Protein AF-A0A8J3LUB2-F1 (afdb_monomer)

Mean 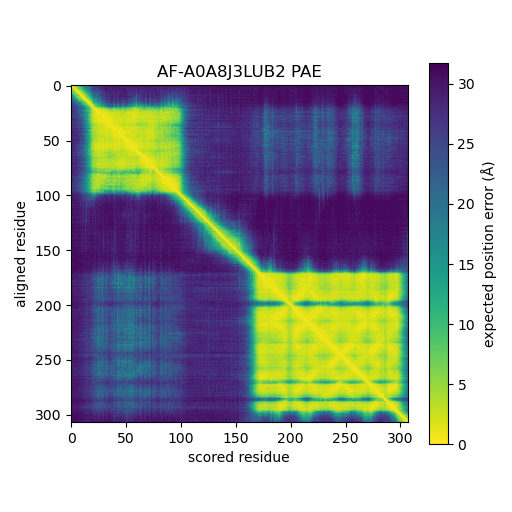predicted aligned error: 20.38 Å

Solvent-accessible surface area (backbone atoms only — not comparable to full-atom values): 18598 Å² total; per-residue (Å²): 141,80,82,83,79,80,74,83,77,72,81,72,78,77,74,74,72,78,79,51,45,42,45,56,43,7,49,50,53,46,49,58,38,52,77,70,70,45,50,64,59,57,49,14,57,77,65,74,46,52,44,66,58,51,50,34,29,44,65,33,76,43,82,78,54,73,72,55,42,53,45,48,31,63,76,65,71,46,64,88,64,60,62,54,53,38,49,52,50,21,51,52,53,52,50,55,75,67,51,71,92,83,83,76,88,90,82,85,86,89,82,83,89,78,92,79,88,80,82,90,77,90,79,84,95,72,86,78,77,74,71,68,67,67,63,60,61,58,59,58,57,58,56,57,57,55,55,63,64,61,68,77,67,79,70,90,72,86,74,82,84,76,79,74,73,77,72,79,76,79,82,80,59,62,71,34,53,37,71,84,74,50,35,54,79,65,44,40,80,80,46,69,25,64,21,51,36,76,70,97,54,78,40,65,29,32,32,38,33,37,32,35,12,77,94,59,45,30,35,29,34,34,43,43,74,34,81,52,25,62,72,59,40,52,68,23,35,38,35,32,36,35,33,24,76,74,76,70,49,68,40,79,32,75,48,71,37,76,88,61,68,50,66,30,42,21,37,51,31,63,73,60,30,38,31,36,36,35,39,40,50,34,92,74,42,54,94,65,34,46,29,57,42,67,80,44,54,68,81,77,79,76,80,76,76,84,129

Secondary structure (DSSP, 8-state):
---------------PPP--HHHHHHHHHHHHHHHTT--HHHHHHHTTS-HHHHHHHHTTSSPPPHHHHHHHHHHTTPPTTHHHHHHHHHHHHHHHHH--------------------------S-SSSSSHHHHHHHHHHHHHHHHHHHGGG-----------PPPP-----TTB-HHHHTGGGG-EEEEEEEEEE-SSS-EEEEEEEEEEETTTTEEEEEEEE-HHHHHH-TTPEEEEEEEETTTTEEEEEEEE-SSS-EEPPBEES-SS-BEEEEEEEBTTB-TT-EEE---B-PPPPPPPPP-

Foldseek 3Di:
DDDDDDPPPDPPPPPDPPCQLLQVLLCVLVVLCVVVVHDLCRLCVQLVHDSVVNVCSNRSVDQDDPVSVVSSCVSSVHPPCPSVVSSVSNVVSVVVVPDDPPPDDDDDDDDDDDDDDDDDDDDDPDPPPPPPPVVVVVVVVVVVVVVVVVVVPPDDDPDPPPPPPPDPQPQDAFQAACVVSVQVVQKDWFWKKFQFQVPPHRDGQWMWTWIAGPVNQKIKIKIGGDPVCCPQPQFKKKKKWKADVVVGDIWIDIDTHHPDMDITTIHRLPDFFIKMKMWIDDPRRPHTRMIIIPGHHDPDPDPDDDD

Organism: NCBI:txid373681

Structure (mmCIF, N/CA/C/O backbone):
data_AF-A0A8J3LUB2-F1
#
_entry.id   AF-A0A8J3LUB2-F1
#
loop_
_atom_site.group_PDB
_atom_site.id
_atom_site.type_symbol
_atom_site.label_atom_id
_atom_site.label_alt_id
_atom_site.label_comp_id
_atom_site.label_asym_id
_atom_site.label_entity_id
_atom_site.label_seq_id
_atom_site.pdbx_PDB_ins_code
_atom_site.Cartn_x
_atom_site.Cartn_y
_atom_site.Cartn_z
_atom_site.occupancy
_atom_site.B_iso_or_equiv
_atom_site.auth_seq_id
_atom_site.auth_comp_id
_atom_site.auth_asym_id
_atom_site.auth_atom_id
_atom_site.pdbx_PDB_model_num
ATOM 1 N N . MET A 1 1 ? -17.617 7.288 77.093 1.00 43.62 1 MET A N 1
ATOM 2 C CA . MET A 1 1 ? -18.429 6.643 76.041 1.00 43.62 1 MET A CA 1
ATOM 3 C C . MET A 1 1 ? -19.142 7.731 75.257 1.00 43.62 1 MET A C 1
ATOM 5 O O . MET A 1 1 ? -20.129 8.255 75.745 1.00 43.62 1 MET A O 1
ATOM 9 N N . VAL A 1 2 ? -18.618 8.104 74.091 1.00 37.84 2 VAL A N 1
ATOM 10 C CA . VAL A 1 2 ? -19.373 8.801 73.040 1.00 37.84 2 VAL A CA 1
ATOM 11 C C . VAL A 1 2 ? -18.934 8.149 71.737 1.00 37.84 2 VAL A C 1
ATOM 13 O O . VAL A 1 2 ? -17.738 8.019 71.483 1.00 37.84 2 VAL A O 1
ATOM 16 N N . ALA A 1 3 ? -19.916 7.619 71.018 1.00 39.16 3 ALA A N 1
ATOM 17 C CA . ALA A 1 3 ? -19.759 6.779 69.848 1.00 39.16 3 ALA A CA 1
ATOM 18 C C . ALA A 1 3 ? -19.227 7.579 68.651 1.00 39.16 3 ALA A C 1
ATOM 20 O O . ALA A 1 3 ? -19.720 8.667 68.351 1.00 39.16 3 ALA A O 1
ATOM 21 N N . SER A 1 4 ? -18.230 7.008 67.972 1.00 39.59 4 SER A N 1
ATOM 22 C CA . SER A 1 4 ? -17.776 7.435 66.651 1.00 39.59 4 SER A CA 1
ATOM 23 C C . SER A 1 4 ? -18.923 7.301 65.654 1.00 39.59 4 SER A C 1
ATOM 25 O O . SER A 1 4 ? -19.444 6.208 65.451 1.00 39.59 4 SER A O 1
ATOM 27 N N . GLY A 1 5 ? -19.312 8.418 65.043 1.00 39.88 5 GLY A N 1
ATOM 28 C CA . GLY A 1 5 ? -20.206 8.421 63.895 1.00 39.88 5 GLY A CA 1
ATOM 29 C C . GLY A 1 5 ? -19.487 7.856 62.673 1.00 39.88 5 GLY A C 1
ATOM 30 O O . GLY A 1 5 ? -18.534 8.463 62.178 1.00 39.88 5 GLY A O 1
ATOM 31 N N . ASP A 1 6 ? -19.960 6.706 62.201 1.00 43.12 6 ASP A N 1
ATOM 32 C CA . ASP A 1 6 ? -19.630 6.155 60.892 1.00 43.12 6 ASP A CA 1
ATOM 33 C C . ASP A 1 6 ? -20.082 7.132 59.803 1.00 43.12 6 ASP A C 1
ATOM 35 O O . ASP A 1 6 ? -21.274 7.379 59.603 1.00 43.12 6 ASP A O 1
ATOM 39 N N . ARG A 1 7 ? -19.117 7.701 59.076 1.00 44.09 7 ARG A N 1
ATOM 40 C CA . ARG A 1 7 ? -19.400 8.384 57.815 1.00 44.09 7 ARG A CA 1
ATOM 41 C C . ARG A 1 7 ? -19.617 7.317 56.755 1.00 44.09 7 ARG A C 1
ATOM 43 O O . ARG A 1 7 ? -18.659 6.716 56.270 1.00 44.09 7 ARG A O 1
ATOM 50 N N . PHE A 1 8 ? -20.875 7.124 56.373 1.00 40.72 8 PHE A N 1
ATOM 51 C CA . PHE A 1 8 ? -21.219 6.517 55.094 1.00 40.72 8 PHE A CA 1
ATOM 52 C C . PHE A 1 8 ? -20.472 7.274 53.993 1.00 40.72 8 PHE A C 1
ATOM 54 O O . PHE A 1 8 ? -20.729 8.447 53.732 1.00 40.72 8 PHE A O 1
ATOM 61 N N . THR A 1 9 ? -19.484 6.607 53.401 1.00 43.16 9 THR A N 1
ATOM 62 C CA . THR A 1 9 ? -18.793 7.102 52.215 1.00 43.16 9 THR A CA 1
ATOM 63 C C . THR A 1 9 ? -19.720 6.828 51.044 1.00 43.16 9 THR A C 1
ATOM 65 O O . THR A 1 9 ? -19.837 5.696 50.581 1.00 43.16 9 THR A O 1
ATOM 68 N N . GLU A 1 10 ? -20.446 7.862 50.636 1.00 41.59 10 GLU A N 1
ATOM 69 C CA . GLU A 1 10 ? -21.205 7.892 49.391 1.00 41.59 10 GLU A CA 1
ATOM 70 C C . GLU A 1 10 ? -20.256 7.495 48.242 1.00 41.59 10 GLU A C 1
ATOM 72 O O . GLU A 1 10 ? -19.152 8.050 48.158 1.00 41.59 10 GLU A O 1
ATOM 77 N N . PRO A 1 11 ? -20.596 6.504 47.396 1.00 39.34 11 PRO A N 1
ATOM 78 C CA . PRO A 1 11 ? -19.748 6.155 46.270 1.00 39.34 11 PRO A CA 1
ATOM 79 C C . PRO A 1 11 ? -19.719 7.355 45.327 1.00 39.34 11 PRO A C 1
ATOM 81 O O . PRO A 1 11 ? -20.713 7.667 44.673 1.00 39.34 11 PRO A O 1
ATOM 84 N N . GLN A 1 12 ? -18.578 8.051 45.300 1.00 35.78 12 GLN A N 1
ATOM 85 C CA . GLN A 1 12 ? -18.341 9.144 44.366 1.00 35.78 12 GLN A CA 1
ATOM 86 C C . GLN A 1 12 ? -18.704 8.675 42.950 1.00 35.78 12 GLN A C 1
ATOM 88 O O . GLN A 1 12 ? -18.274 7.584 42.552 1.00 35.78 12 GLN A O 1
ATOM 93 N N . PRO A 1 13 ? -19.468 9.474 42.180 1.00 38.53 13 PRO A N 1
ATOM 94 C CA . PRO A 1 13 ? -19.718 9.183 40.780 1.00 38.53 13 PRO A CA 1
ATOM 95 C C . PRO A 1 13 ? -18.358 9.047 40.103 1.00 38.53 13 PRO A C 1
ATOM 97 O O . PRO A 1 13 ? -17.566 9.990 40.121 1.00 38.53 13 PRO A O 1
ATOM 100 N N . GLN A 1 14 ? -18.060 7.864 39.566 1.00 37.78 14 GLN A N 1
ATOM 101 C CA . GLN A 1 14 ? -16.879 7.664 38.735 1.00 37.78 14 GLN A CA 1
ATOM 102 C C . GLN A 1 14 ? -16.935 8.727 37.641 1.00 37.78 14 GLN A C 1
ATOM 104 O O . GLN A 1 14 ? -17.850 8.716 36.818 1.00 37.78 14 GLN A O 1
ATOM 109 N N . ALA A 1 15 ? -16.013 9.690 37.706 1.00 38.38 15 ALA A N 1
ATOM 110 C CA . ALA A 1 15 ? -15.907 10.757 36.733 1.00 38.38 15 ALA A CA 1
ATOM 111 C C . ALA A 1 15 ? -15.842 10.108 35.351 1.00 38.38 15 ALA A C 1
ATOM 113 O O . ALA A 1 15 ? -14.888 9.388 35.047 1.00 38.38 15 ALA A O 1
ATOM 114 N N . ALA A 1 16 ? -16.888 10.314 34.548 1.00 42.69 16 ALA A N 1
ATOM 115 C CA . ALA A 1 16 ? -16.850 9.998 33.136 1.00 42.69 16 ALA A CA 1
ATOM 116 C C . ALA A 1 16 ? -15.574 10.644 32.592 1.00 42.69 16 ALA A C 1
ATOM 118 O O . ALA A 1 16 ? -15.378 11.851 32.746 1.00 42.69 16 ALA A O 1
ATOM 119 N N . THR A 1 17 ? -14.669 9.825 32.058 1.00 43.84 17 THR A N 1
ATOM 120 C CA . THR A 1 17 ? -13.461 10.308 31.389 1.00 43.84 17 THR A CA 1
ATOM 121 C C . THR A 1 17 ? -13.863 11.436 30.441 1.00 43.84 17 THR A C 1
ATOM 123 O O . THR A 1 17 ? -14.839 11.242 29.705 1.00 43.84 17 THR A O 1
ATOM 126 N N . PRO A 1 18 ? -13.177 12.595 30.452 1.00 49.62 18 PRO A N 1
ATOM 127 C CA . PRO A 1 18 ? -13.430 13.632 29.463 1.00 49.62 18 PRO A CA 1
ATOM 128 C C . PRO A 1 18 ? -13.372 12.973 28.088 1.00 49.62 18 PRO A C 1
ATOM 130 O O . PRO A 1 18 ? -12.400 12.282 27.785 1.00 49.62 18 PRO A O 1
ATOM 133 N N . ILE A 1 19 ? -14.446 13.080 27.307 1.00 53.44 19 ILE A N 1
ATOM 134 C CA . ILE A 1 19 ? -14.444 12.564 25.941 1.00 53.44 19 ILE A CA 1
ATOM 135 C C . ILE A 1 19 ? -13.413 13.414 25.201 1.00 53.44 19 ILE A C 1
ATOM 137 O O . ILE A 1 19 ? -13.661 14.593 24.957 1.00 53.44 19 ILE A O 1
ATOM 141 N N . GLU A 1 20 ? -12.240 12.838 24.937 1.00 70.69 20 GLU A N 1
ATOM 142 C CA . GLU A 1 20 ? -11.145 13.523 24.254 1.00 70.69 20 GLU A CA 1
ATOM 143 C C . GLU A 1 20 ? -11.675 14.065 22.912 1.00 70.69 20 GLU A C 1
ATOM 145 O O . GLU A 1 20 ? -12.343 13.340 22.170 1.00 70.69 20 GLU A O 1
ATOM 150 N N . ALA A 1 21 ? -11.416 15.326 22.559 1.00 63.44 21 ALA A N 1
ATOM 151 C CA . ALA A 1 21 ? -11.932 15.947 21.333 1.00 63.44 21 ALA A CA 1
ATOM 152 C C . ALA A 1 21 ? -11.633 15.165 20.028 1.00 63.44 21 ALA A C 1
ATOM 154 O O . ALA A 1 21 ? -12.470 15.191 19.117 1.00 63.44 21 ALA A O 1
ATOM 155 N N . PRO A 1 22 ? -10.517 14.409 19.891 1.00 66.00 22 PRO A N 1
ATOM 156 C CA . PRO A 1 22 ? -10.328 13.474 18.778 1.00 66.00 22 PRO A CA 1
ATOM 157 C C . PRO A 1 22 ? -11.416 12.395 18.683 1.00 66.00 22 PRO A C 1
ATOM 159 O O . PRO A 1 22 ? -11.790 11.995 17.580 1.00 66.00 22 PRO A O 1
ATOM 162 N N . GLN A 1 23 ? -11.938 11.949 19.825 1.00 75.31 23 GLN A N 1
ATOM 163 C CA . GLN A 1 23 ? -13.016 10.972 19.927 1.00 75.31 23 GLN A CA 1
ATOM 164 C C . GLN A 1 23 ? -14.355 11.585 19.495 1.00 75.31 23 GLN A C 1
ATOM 166 O O . GLN A 1 23 ? -15.088 10.955 18.741 1.00 75.31 23 GLN A O 1
ATOM 171 N N . CYS A 1 24 ? -14.626 12.848 19.850 1.00 77.75 24 CYS A N 1
ATOM 172 C CA . CYS A 1 24 ? -15.811 13.577 19.379 1.00 77.75 24 CYS A CA 1
ATOM 173 C C . CYS A 1 24 ? -15.856 13.703 17.846 1.00 77.75 24 CYS A C 1
ATOM 175 O O . CYS A 1 24 ? -16.902 13.489 17.235 1.00 77.75 24 CYS A O 1
ATOM 177 N N . LEU A 1 25 ? -14.722 14.016 17.205 1.00 80.50 25 LEU A N 1
ATOM 178 C CA . LEU A 1 25 ? -14.629 14.069 15.740 1.00 80.50 25 LEU A CA 1
ATOM 179 C C . LEU A 1 25 ? -14.845 12.685 15.104 1.00 80.50 25 LEU A C 1
ATOM 181 O O . LEU A 1 25 ? -15.552 12.557 14.104 1.00 80.50 25 LEU A O 1
ATOM 185 N N . ALA A 1 26 ? -14.231 11.656 15.684 1.00 83.50 26 ALA A N 1
ATOM 186 C CA . ALA A 1 26 ? -14.337 10.278 15.221 1.00 83.50 26 ALA A CA 1
ATOM 187 C C . ALA A 1 26 ? -15.773 9.739 15.309 1.00 83.50 26 ALA A C 1
ATOM 189 O O . ALA A 1 26 ? -16.289 9.162 14.345 1.00 83.50 26 ALA A O 1
ATOM 190 N N . ASP A 1 27 ? -16.430 9.977 16.443 1.00 83.50 27 ASP A N 1
ATOM 191 C CA . ASP A 1 27 ? -17.806 9.569 16.698 1.00 83.50 27 ASP A CA 1
ATOM 192 C C . ASP A 1 27 ? -18.783 10.319 15.790 1.00 83.50 27 ASP A C 1
ATOM 194 O O . ASP A 1 27 ? -19.717 9.708 15.268 1.00 83.50 27 ASP A O 1
ATOM 198 N N . GLU A 1 28 ? -18.541 11.606 15.518 1.00 85.56 28 GLU A N 1
ATOM 199 C CA . GLU A 1 28 ? -19.364 12.379 14.587 1.00 85.56 28 GLU A CA 1
ATOM 200 C C . GLU A 1 28 ? -19.263 11.831 13.156 1.00 85.56 28 GLU A C 1
ATOM 202 O O . GLU A 1 28 ? -20.290 11.600 12.516 1.00 85.56 28 GLU A O 1
ATOM 207 N N . LEU A 1 29 ? -18.056 11.528 12.662 1.00 87.56 29 LEU A N 1
ATOM 208 C CA . LEU A 1 29 ? -17.875 10.904 11.342 1.00 87.56 29 LEU A CA 1
ATOM 209 C C . LEU A 1 29 ? -18.615 9.564 11.245 1.00 87.56 29 LEU A C 1
ATOM 211 O O . LEU A 1 29 ? -19.375 9.327 10.298 1.00 87.56 29 LEU A O 1
ATOM 215 N N . ARG A 1 30 ? -18.455 8.715 12.266 1.00 87.69 30 ARG A N 1
ATOM 216 C CA . ARG A 1 30 ? -19.107 7.405 12.335 1.00 87.69 30 ARG A CA 1
ATOM 217 C C . ARG A 1 30 ? -20.627 7.527 12.378 1.00 87.69 30 ARG A C 1
ATOM 219 O O . ARG A 1 30 ? -21.320 6.802 11.660 1.00 87.69 30 ARG A O 1
ATOM 226 N N . ARG A 1 31 ? -21.157 8.435 13.200 1.00 86.75 31 ARG A N 1
ATOM 227 C CA . ARG A 1 31 ? -22.596 8.687 13.336 1.00 86.75 31 ARG A CA 1
ATOM 228 C C . ARG A 1 31 ? -23.198 9.106 12.000 1.00 86.75 31 ARG A C 1
ATOM 230 O O . ARG A 1 31 ? -24.156 8.485 11.549 1.00 86.75 31 ARG A O 1
ATOM 237 N N . ARG A 1 32 ? -22.591 10.081 11.319 1.00 87.00 32 ARG A N 1
ATOM 238 C CA . ARG A 1 32 ? -23.080 10.612 10.035 1.00 87.00 32 ARG A CA 1
ATOM 239 C C . ARG A 1 32 ? -23.057 9.593 8.908 1.00 87.00 32 ARG A C 1
ATOM 241 O O . ARG A 1 32 ? -23.961 9.576 8.073 1.00 87.00 32 ARG A O 1
ATOM 248 N N . ARG A 1 33 ? -22.055 8.713 8.890 1.00 91.81 33 ARG A N 1
ATOM 249 C CA . ARG A 1 33 ? -22.023 7.592 7.950 1.00 91.81 33 ARG A CA 1
ATOM 250 C C . ARG A 1 33 ? -23.169 6.609 8.207 1.00 91.81 33 ARG A C 1
ATOM 252 O O . ARG A 1 33 ? -23.825 6.173 7.259 1.00 91.81 33 ARG A O 1
ATOM 259 N N . LEU A 1 34 ? -23.403 6.252 9.471 1.00 86.69 34 LEU A N 1
ATOM 260 C CA . LEU A 1 34 ? -24.447 5.298 9.853 1.00 86.69 34 LEU A CA 1
ATOM 261 C C . LEU A 1 34 ? -25.862 5.854 9.643 1.00 86.69 34 LEU A C 1
ATOM 263 O O . LEU A 1 34 ? -26.718 5.112 9.171 1.00 86.69 34 LEU A O 1
ATOM 267 N N . GLU A 1 35 ? -26.095 7.144 9.898 1.00 84.19 35 GLU A N 1
ATOM 268 C CA . GLU A 1 35 ? -27.370 7.830 9.611 1.00 84.19 35 GLU A CA 1
ATOM 269 C C . GLU A 1 35 ? -27.755 7.750 8.126 1.00 84.19 35 GLU A C 1
ATOM 271 O O . GLU A 1 35 ? -28.931 7.643 7.791 1.00 84.19 35 GLU A O 1
ATOM 276 N N . ARG A 1 36 ? -26.765 7.723 7.226 1.00 80.62 36 ARG A N 1
ATOM 277 C CA . ARG A 1 36 ? -26.977 7.528 5.783 1.00 80.62 36 ARG A CA 1
ATOM 278 C C . ARG A 1 36 ? -27.123 6.068 5.353 1.00 80.62 36 ARG A C 1
ATOM 280 O O . ARG A 1 36 ? -27.273 5.792 4.162 1.00 80.62 36 ARG A O 1
ATOM 287 N N . GLY A 1 37 ? -27.014 5.119 6.281 1.00 81.94 37 GLY A N 1
ATOM 288 C CA . GLY A 1 37 ? -26.989 3.691 5.964 1.00 81.94 37 GLY A CA 1
ATOM 289 C C . GLY A 1 37 ? -25.781 3.288 5.113 1.00 81.94 37 GLY A C 1
ATOM 290 O O . GLY A 1 37 ? -25.817 2.274 4.415 1.00 81.94 37 GLY A O 1
ATOM 291 N N . TRP A 1 38 ? -24.710 4.086 5.115 1.00 85.62 38 TRP A N 1
ATOM 292 C CA . TRP A 1 38 ? -23.530 3.788 4.318 1.00 85.62 38 TRP A CA 1
ATOM 293 C C . TRP A 1 38 ? -22.638 2.781 5.034 1.00 85.62 38 TRP A C 1
ATOM 295 O O . TRP A 1 38 ? -22.229 2.953 6.189 1.00 85.62 38 TRP A O 1
ATOM 305 N N . SER A 1 39 ? -22.279 1.724 4.308 1.00 86.31 39 SER A N 1
ATOM 306 C CA . SER A 1 39 ? -21.179 0.863 4.720 1.00 86.31 39 SER A CA 1
ATOM 307 C C . SER A 1 39 ? -19.867 1.652 4.697 1.00 86.31 39 SER A C 1
ATOM 309 O O . SER A 1 39 ? -19.725 2.637 3.969 1.00 86.31 39 SER A O 1
ATOM 311 N N . LEU A 1 40 ? -18.892 1.201 5.486 1.00 84.06 40 LEU A N 1
ATOM 312 C CA . LEU A 1 40 ? -17.558 1.802 5.533 1.00 84.06 40 LEU A CA 1
ATOM 313 C C . LEU A 1 40 ? -16.925 1.882 4.129 1.00 84.06 40 LEU A C 1
ATOM 315 O O . LEU A 1 40 ? -16.424 2.931 3.746 1.00 84.06 40 LEU A O 1
ATOM 319 N N . ARG A 1 41 ? -17.048 0.809 3.329 1.00 70.12 41 ARG A N 1
ATOM 320 C CA . ARG A 1 41 ? -16.554 0.740 1.942 1.00 70.12 41 ARG A CA 1
ATOM 321 C C . ARG A 1 41 ? -17.260 1.726 1.017 1.00 70.12 41 ARG A C 1
ATOM 323 O O . ARG A 1 41 ? -16.607 2.375 0.211 1.00 70.12 41 ARG A O 1
ATOM 330 N N . ARG A 1 42 ? -18.585 1.862 1.133 1.00 84.81 42 ARG A N 1
ATOM 331 C CA . ARG A 1 42 ? -19.337 2.828 0.323 1.00 84.81 42 ARG A CA 1
ATOM 332 C C . ARG A 1 42 ? -18.888 4.256 0.624 1.00 84.81 42 ARG A C 1
ATOM 334 O O . ARG A 1 42 ? -18.596 4.995 -0.303 1.00 84.81 42 ARG A O 1
ATOM 341 N N . ALA A 1 43 ? -18.792 4.613 1.903 1.00 84.06 43 ALA A N 1
ATOM 342 C CA . ALA A 1 43 ? -18.353 5.942 2.314 1.00 84.06 43 ALA A CA 1
ATOM 343 C C . ALA A 1 43 ? -16.910 6.234 1.874 1.00 84.06 43 ALA A C 1
ATOM 345 O O . ALA A 1 43 ? -16.646 7.288 1.310 1.00 84.06 43 ALA A O 1
ATOM 346 N N . ALA A 1 44 ? -15.998 5.278 2.062 1.00 86.44 44 ALA A N 1
ATOM 347 C CA . ALA A 1 44 ? -14.608 5.411 1.645 1.00 86.44 44 ALA A CA 1
ATOM 348 C C . ALA A 1 44 ? -14.471 5.589 0.122 1.00 86.44 44 ALA A C 1
ATOM 350 O O . ALA A 1 44 ? -13.753 6.482 -0.322 1.00 86.44 44 ALA A O 1
ATOM 351 N N . ASN A 1 45 ? -15.233 4.822 -0.668 1.00 79.50 45 ASN A N 1
ATOM 352 C CA . ASN A 1 45 ? -15.274 4.960 -2.125 1.00 79.50 45 ASN A CA 1
ATOM 353 C C . ASN A 1 45 ? -15.788 6.337 -2.567 1.00 79.50 45 ASN A C 1
ATOM 355 O O . ASN A 1 45 ? -15.174 6.953 -3.436 1.00 79.50 45 ASN A O 1
ATOM 359 N N . GLU A 1 46 ? -16.865 6.842 -1.956 1.00 81.50 46 GLU A N 1
ATOM 360 C CA . GLU A 1 46 ? -17.390 8.177 -2.290 1.00 81.50 46 GLU A CA 1
ATOM 361 C C . GLU A 1 46 ? -16.419 9.297 -1.914 1.00 81.50 46 GLU A C 1
ATOM 363 O O . GLU A 1 46 ? -16.260 10.277 -2.638 1.00 81.50 46 GLU A O 1
ATOM 368 N N . MET A 1 47 ? -15.698 9.118 -0.809 1.00 86.25 47 MET A N 1
ATOM 369 C CA . MET A 1 47 ? -14.679 10.053 -0.337 1.00 86.25 47 MET A CA 1
ATOM 370 C C . MET A 1 47 ? -13.323 9.860 -1.036 1.00 86.25 47 MET A C 1
ATOM 372 O O . MET A 1 47 ? -12.390 10.610 -0.759 1.00 86.25 47 MET A O 1
ATOM 376 N N . ARG A 1 48 ? -13.204 8.868 -1.931 1.00 84.75 48 ARG A N 1
ATOM 377 C CA . ARG A 1 48 ? -11.969 8.473 -2.632 1.00 84.75 48 ARG A CA 1
ATOM 378 C C . ARG A 1 48 ? -10.778 8.223 -1.698 1.00 84.75 48 ARG A C 1
ATOM 380 O O . ARG A 1 48 ? -9.639 8.536 -2.033 1.00 84.75 48 ARG A O 1
ATOM 387 N N . ILE A 1 49 ? -11.042 7.632 -0.536 1.00 84.94 49 ILE A N 1
ATOM 388 C CA . ILE A 1 49 ? -10.025 7.191 0.427 1.00 84.94 49 ILE A CA 1
ATOM 389 C C . ILE A 1 49 ? -10.162 5.696 0.697 1.00 84.94 49 ILE A C 1
ATOM 391 O O . ILE A 1 49 ? -11.162 5.074 0.347 1.00 84.94 49 ILE A O 1
ATOM 395 N N . SER A 1 50 ? -9.165 5.091 1.344 1.00 81.81 50 SER A N 1
ATOM 396 C CA . SER A 1 50 ? -9.273 3.685 1.728 1.00 81.81 50 SER A CA 1
ATOM 397 C C . SER A 1 50 ? -10.244 3.494 2.900 1.00 81.81 50 SER A C 1
ATOM 399 O O . SER A 1 50 ? -10.310 4.311 3.825 1.00 81.81 50 SER A O 1
ATOM 401 N N . SER A 1 51 ? -10.948 2.359 2.910 1.00 77.94 51 SER A N 1
ATOM 402 C CA . SER A 1 51 ? -11.803 1.942 4.032 1.00 77.94 51 SER A CA 1
ATOM 403 C C . SER A 1 51 ? -11.025 1.861 5.347 1.00 77.94 51 SER A C 1
ATOM 405 O O . SER A 1 51 ? -11.559 2.192 6.402 1.00 77.94 51 SER A O 1
ATOM 407 N N . SER A 1 52 ? -9.749 1.465 5.286 1.00 80.75 52 SER A N 1
ATOM 408 C CA . SER A 1 52 ? -8.845 1.440 6.439 1.00 80.75 52 SER A CA 1
ATOM 409 C C . SER A 1 52 ? -8.544 2.841 6.977 1.00 80.75 52 SER A C 1
ATOM 411 O O . SER A 1 52 ? -8.607 3.048 8.186 1.00 80.75 52 SER A O 1
ATOM 413 N N . SER A 1 53 ? -8.303 3.820 6.098 1.00 81.31 53 SER A N 1
ATOM 414 C CA . SER A 1 53 ? -8.073 5.213 6.501 1.00 81.31 53 SER A CA 1
ATOM 415 C C . SER A 1 53 ? -9.317 5.794 7.161 1.00 81.31 53 SER A C 1
ATOM 417 O O . SER A 1 53 ? -9.225 6.372 8.241 1.00 81.31 53 SER A O 1
ATOM 419 N N . LEU A 1 54 ? -10.493 5.567 6.565 1.00 87.88 54 LEU A N 1
ATOM 420 C CA . LEU A 1 54 ? -11.765 5.981 7.152 1.00 87.88 54 LEU A CA 1
ATOM 421 C C . LEU A 1 54 ? -12.000 5.335 8.527 1.00 87.88 54 LEU A C 1
ATOM 423 O O . LEU A 1 54 ? -12.420 6.016 9.459 1.00 87.88 54 LEU A O 1
ATOM 427 N N . LEU A 1 55 ? -11.670 4.049 8.688 1.00 88.56 55 LEU A N 1
ATOM 428 C CA . LEU A 1 55 ? -11.775 3.350 9.971 1.00 88.56 55 LEU A CA 1
ATOM 429 C C . LEU A 1 55 ? -10.856 3.938 11.046 1.00 88.56 55 LEU A C 1
AT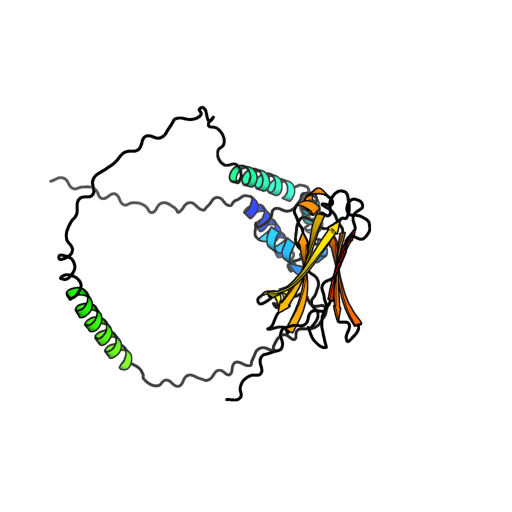OM 431 O O . LEU A 1 55 ? -11.244 4.007 12.211 1.00 88.56 55 LEU A O 1
ATOM 435 N N . ASP A 1 56 ? -9.638 4.333 10.679 1.00 83.81 56 ASP A N 1
ATOM 436 C CA . ASP A 1 56 ? -8.693 4.954 11.608 1.00 83.81 56 ASP A CA 1
ATOM 437 C C . ASP A 1 56 ? -9.169 6.335 12.072 1.00 83.81 56 ASP A C 1
ATOM 439 O O . ASP A 1 56 ? -8.969 6.687 13.240 1.00 83.81 56 ASP A O 1
ATOM 443 N N . TYR A 1 57 ? -9.837 7.084 11.190 1.00 89.19 57 TYR A N 1
ATOM 444 C CA . TYR A 1 57 ? -10.483 8.350 11.536 1.00 89.19 57 TYR A CA 1
ATOM 445 C C . TYR A 1 57 ? -11.697 8.136 12.447 1.00 89.19 57 TYR A C 1
ATOM 447 O O . TYR A 1 57 ? -11.788 8.777 13.488 1.00 89.19 57 TYR A O 1
ATOM 455 N N . GLU A 1 58 ? -12.571 7.172 12.142 1.00 91.56 58 GLU A N 1
ATOM 456 C CA . GLU A 1 58 ? -13.746 6.837 12.970 1.00 91.56 58 GLU A CA 1
ATOM 457 C C . GLU A 1 58 ? -13.407 6.202 14.325 1.00 91.56 58 GLU A C 1
ATOM 459 O O . GLU A 1 58 ? -14.272 6.078 15.190 1.00 91.56 58 GLU A O 1
ATOM 464 N N . LYS A 1 59 ? -12.156 5.780 14.529 1.00 85.69 59 LYS A N 1
ATOM 465 C CA . LYS A 1 59 ? -11.651 5.281 15.816 1.00 85.69 59 LYS A CA 1
ATOM 466 C C . LYS A 1 59 ? -10.874 6.329 16.614 1.00 85.69 59 LYS A C 1
ATOM 468 O O . LYS A 1 59 ? -10.317 5.971 17.648 1.00 85.69 59 LYS A O 1
ATOM 473 N N . GLY A 1 60 ? -10.736 7.557 16.110 1.00 80.81 60 GLY A N 1
ATOM 474 C CA . GLY A 1 60 ? -9.948 8.613 16.758 1.00 80.81 60 GLY A CA 1
ATOM 475 C C . GLY A 1 60 ? -8.437 8.355 16.759 1.00 80.81 60 GLY A C 1
ATOM 476 O O . GLY A 1 60 ? -7.669 9.119 17.341 1.00 80.81 60 GLY A O 1
ATOM 477 N N . ARG A 1 61 ? -7.965 7.302 16.071 1.00 79.38 61 ARG A N 1
ATOM 478 C CA . ARG A 1 61 ? -6.533 6.952 16.005 1.00 79.38 61 ARG A CA 1
ATOM 479 C C . ARG A 1 61 ? -5.741 8.024 15.263 1.00 79.38 61 ARG A C 1
ATOM 481 O O . ARG A 1 61 ? -4.576 8.282 15.584 1.00 79.38 61 ARG A O 1
ATOM 488 N N . ARG A 1 62 ? -6.373 8.655 14.269 1.00 76.69 62 ARG A N 1
ATOM 489 C CA . ARG A 1 62 ? -5.804 9.730 13.451 1.00 76.69 62 ARG A CA 1
ATOM 490 C C . ARG A 1 62 ? -6.826 10.852 13.290 1.00 76.69 62 ARG A C 1
ATOM 492 O O . ARG A 1 62 ? -8.018 10.595 13.191 1.00 76.69 62 ARG A O 1
ATOM 499 N N . ILE A 1 63 ? -6.338 12.089 13.246 1.00 84.44 63 ILE A N 1
ATOM 500 C CA . ILE A 1 63 ? -7.153 13.266 12.931 1.00 84.44 63 ILE A CA 1
ATOM 501 C C . ILE A 1 63 ? -7.021 13.512 11.415 1.00 84.44 63 ILE A C 1
ATOM 503 O O . ILE A 1 63 ? -5.885 13.578 10.936 1.00 84.44 63 ILE A O 1
ATOM 507 N N . PRO A 1 64 ? -8.126 13.612 10.654 1.00 84.19 64 PRO A N 1
ATOM 508 C CA . PRO A 1 64 ? -8.096 13.909 9.221 1.00 84.19 64 PRO A CA 1
ATOM 509 C C . PRO A 1 64 ? -7.401 15.242 8.890 1.00 84.19 64 PRO A C 1
ATOM 511 O O . PRO A 1 64 ? -7.429 16.197 9.675 1.00 84.19 64 PRO A O 1
ATOM 514 N N . ALA A 1 65 ? -6.795 15.320 7.705 1.00 78.94 65 ALA A N 1
ATOM 515 C CA . ALA A 1 65 ? -6.254 16.565 7.161 1.00 78.94 65 ALA A CA 1
ATOM 516 C C . ALA A 1 65 ? -7.381 17.532 6.735 1.00 78.94 65 ALA A C 1
ATOM 518 O O . ALA A 1 65 ? -8.540 17.139 6.629 1.00 78.94 65 ALA A O 1
ATOM 519 N N . GLU A 1 66 ? -7.067 18.818 6.570 1.00 73.88 66 GLU A N 1
ATOM 520 C CA . GLU A 1 66 ? -8.069 19.883 6.371 1.00 73.88 66 GLU A CA 1
ATOM 521 C C . GLU A 1 66 ? -8.837 19.764 5.054 1.00 73.88 66 GLU A C 1
ATOM 523 O O . GLU A 1 66 ? -10.058 19.891 5.007 1.00 73.88 66 GLU A O 1
ATOM 528 N N . ASP A 1 67 ? -8.109 19.444 3.994 1.00 76.06 67 ASP A N 1
ATOM 529 C CA . ASP A 1 67 ? -8.628 19.112 2.675 1.00 76.06 67 ASP A CA 1
ATOM 530 C C . ASP A 1 67 ? -9.587 17.914 2.727 1.00 76.06 67 ASP A C 1
ATOM 532 O O . ASP A 1 67 ? -10.660 17.942 2.116 1.00 76.06 67 ASP A O 1
ATOM 536 N N . LEU A 1 68 ? -9.245 16.901 3.528 1.00 81.94 68 LEU A N 1
ATOM 537 C CA . LEU A 1 68 ? -10.067 15.713 3.718 1.00 81.94 68 LEU A CA 1
ATOM 538 C C . LEU A 1 68 ? -11.326 15.995 4.552 1.00 81.94 68 LEU A C 1
ATOM 540 O O . LEU A 1 68 ? -12.385 15.444 4.260 1.00 81.94 68 LEU A O 1
ATOM 544 N N . ILE A 1 69 ? -11.258 16.911 5.526 1.00 85.31 69 ILE A N 1
ATOM 545 C CA . ILE A 1 69 ? -12.453 17.405 6.226 1.00 85.31 69 ILE A CA 1
ATOM 546 C C . ILE A 1 69 ? -13.429 18.049 5.240 1.00 85.31 69 ILE A C 1
ATOM 548 O O . ILE A 1 69 ? -14.618 17.743 5.282 1.00 85.31 69 ILE A O 1
ATOM 552 N N . GLY A 1 70 ? -12.941 18.867 4.304 1.00 76.44 70 GLY A N 1
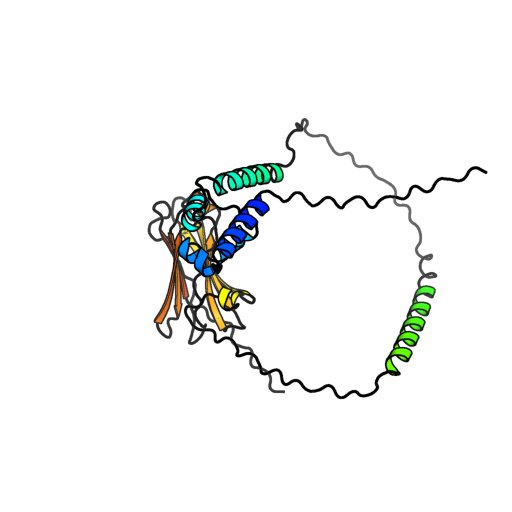ATOM 553 C CA . GLY A 1 70 ? -13.795 19.452 3.270 1.00 76.44 70 GLY A CA 1
ATOM 554 C C . GLY A 1 70 ? -14.457 18.395 2.376 1.00 76.44 70 GLY A C 1
ATOM 555 O O . GLY A 1 70 ? -15.607 18.559 1.966 1.00 76.44 70 GLY A O 1
ATOM 556 N N . VAL A 1 71 ? -13.767 17.286 2.084 1.00 82.31 71 VAL A N 1
ATOM 557 C CA . VAL A 1 71 ? -14.358 16.137 1.374 1.00 82.31 71 VAL A CA 1
ATOM 558 C C . VAL A 1 71 ? -15.451 15.479 2.219 1.00 82.31 71 VAL A C 1
ATOM 560 O O . VAL A 1 71 ? -16.525 15.196 1.689 1.00 82.31 71 VAL A O 1
ATOM 563 N N . PHE A 1 72 ? -15.231 15.283 3.521 1.00 84.69 72 PHE A N 1
ATOM 564 C CA . PHE A 1 72 ? -16.238 14.716 4.421 1.00 84.69 72 PHE A CA 1
ATOM 565 C C . PHE A 1 72 ? -17.469 15.605 4.551 1.00 84.69 72 PHE A C 1
ATOM 567 O O . PHE A 1 72 ? -18.579 15.096 4.437 1.00 84.69 72 PHE A O 1
ATOM 574 N N . GLU A 1 73 ? -17.299 16.916 4.717 1.00 85.44 73 GLU A N 1
ATOM 575 C CA . GLU A 1 73 ? -18.416 17.859 4.827 1.00 85.44 73 GLU A CA 1
ATOM 576 C C . GLU A 1 73 ? -19.278 17.863 3.562 1.00 85.44 73 GLU A C 1
ATOM 578 O O . GLU A 1 73 ? -20.499 17.773 3.658 1.00 85.44 73 GLU A O 1
ATOM 583 N N . ARG A 1 74 ? -18.662 17.864 2.373 1.00 83.31 74 ARG A N 1
ATOM 584 C CA . ARG A 1 74 ? -19.402 17.799 1.102 1.00 83.31 74 ARG A CA 1
ATOM 585 C C . ARG A 1 74 ? -20.104 16.459 0.899 1.00 83.31 74 ARG A C 1
ATOM 587 O O . ARG A 1 74 ? -21.272 16.430 0.531 1.00 83.31 74 ARG A O 1
ATOM 594 N N . THR A 1 75 ? -19.405 15.353 1.145 1.00 82.94 75 THR A N 1
ATOM 595 C CA . THR A 1 75 ? -19.925 14.000 0.877 1.00 82.94 75 THR A CA 1
ATOM 596 C C . THR A 1 75 ? -20.991 13.589 1.897 1.00 82.94 75 THR A C 1
ATOM 598 O O . THR A 1 75 ? -21.908 12.840 1.579 1.00 82.94 75 THR A O 1
ATOM 601 N N . LEU A 1 76 ? -20.896 14.097 3.129 1.00 82.88 76 LEU A N 1
ATOM 602 C CA . LEU A 1 76 ? -21.871 13.885 4.198 1.00 82.88 76 LEU A CA 1
ATOM 603 C C . LEU A 1 76 ? -22.860 15.059 4.333 1.00 82.88 76 LEU A C 1
ATOM 605 O O . LEU A 1 76 ? -23.571 15.125 5.338 1.00 82.88 76 LEU A O 1
ATOM 609 N N . GLU A 1 77 ? -22.929 15.961 3.350 1.00 80.19 77 GLU A N 1
ATOM 610 C CA . GLU A 1 77 ? -23.817 17.141 3.296 1.00 80.19 77 GLU A CA 1
ATOM 611 C C . GLU A 1 77 ? -23.943 17.857 4.654 1.00 80.19 77 GLU A C 1
ATOM 613 O O . GLU A 1 77 ? -25.035 18.157 5.142 1.00 80.19 77 GLU A O 1
ATOM 618 N N . LEU A 1 78 ? -22.807 18.051 5.319 1.00 77.69 78 LEU A N 1
ATOM 619 C CA . LEU A 1 78 ? -22.743 18.746 6.596 1.00 77.69 78 LEU A CA 1
ATOM 620 C C . LEU A 1 78 ? -22.692 20.257 6.355 1.00 77.69 78 LEU A C 1
ATOM 622 O O . LEU A 1 78 ? -22.222 20.695 5.301 1.00 77.69 78 LEU A O 1
ATOM 626 N N . PRO A 1 79 ? -23.141 21.071 7.330 1.00 74.44 79 PRO A N 1
ATOM 627 C CA . PRO A 1 79 ? -22.903 22.503 7.284 1.00 74.44 79 PRO A CA 1
ATOM 628 C C . PRO A 1 79 ? -21.409 22.771 7.104 1.00 74.44 79 PRO A C 1
ATOM 630 O O . PRO A 1 79 ? -20.582 22.120 7.751 1.00 74.44 79 PRO A O 1
ATOM 633 N N . VAL A 1 80 ? -21.089 23.732 6.240 1.00 67.00 80 VAL A N 1
ATOM 634 C CA . VAL A 1 80 ? -19.715 24.201 6.035 1.00 67.00 80 VAL A CA 1
ATOM 635 C C . VAL A 1 80 ? -19.110 24.554 7.400 1.00 67.00 80 VAL A C 1
ATOM 637 O O . VAL A 1 80 ? -19.773 25.189 8.222 1.00 67.00 80 VAL A O 1
ATOM 640 N N . ASP A 1 81 ? -17.886 24.087 7.650 1.00 73.94 81 ASP A N 1
ATOM 641 C CA . ASP A 1 81 ? -17.094 24.270 8.877 1.00 73.94 81 ASP A CA 1
ATOM 642 C C . ASP A 1 81 ? -17.523 23.467 10.122 1.00 73.94 81 ASP A C 1
ATOM 644 O O . ASP A 1 81 ? -16.898 23.585 11.187 1.00 73.94 81 ASP A O 1
ATOM 648 N N . ALA A 1 82 ? -18.553 22.619 10.034 1.00 76.88 82 ALA A N 1
ATOM 649 C CA . ALA A 1 82 ? -19.005 21.818 11.174 1.00 76.88 82 ALA A CA 1
ATOM 650 C C . ALA A 1 82 ? -17.928 20.842 11.682 1.00 76.88 82 ALA A C 1
ATOM 652 O O . ALA A 1 82 ? -17.701 20.743 12.891 1.00 76.88 82 ALA A O 1
ATOM 653 N N . LEU A 1 83 ? -17.249 20.142 10.771 1.00 78.62 83 LEU A N 1
ATOM 654 C CA . LEU A 1 83 ? -16.167 19.215 11.099 1.00 78.62 83 LEU A CA 1
ATOM 655 C C . LEU A 1 83 ? -14.829 19.947 11.245 1.00 78.62 83 LEU A C 1
ATOM 657 O O . LEU A 1 83 ? -13.967 19.492 12.001 1.00 78.62 83 LEU A O 1
ATOM 661 N N . GLN A 1 84 ? -14.651 21.099 10.588 1.00 80.25 84 GLN A N 1
ATOM 662 C CA . GLN A 1 84 ? -13.453 21.922 10.779 1.00 80.25 84 GLN A CA 1
ATOM 663 C C . GLN A 1 84 ? -13.299 22.418 12.219 1.00 80.25 84 GLN A C 1
ATOM 665 O O . GLN A 1 84 ? -12.186 22.408 12.753 1.00 80.25 84 GLN A O 1
ATOM 670 N N . ARG A 1 85 ? -14.400 22.816 12.873 1.00 79.38 85 ARG A N 1
ATOM 671 C CA . ARG A 1 85 ? -14.382 23.219 14.288 1.00 79.38 85 ARG A CA 1
ATOM 672 C C . ARG A 1 85 ? -13.909 22.076 15.190 1.00 79.38 85 ARG A C 1
ATOM 674 O O . ARG A 1 85 ? -12.964 22.261 15.952 1.00 79.38 85 ARG A O 1
ATOM 681 N N . LEU A 1 86 ? -14.481 20.884 15.015 1.00 78.56 86 LEU A N 1
ATOM 682 C CA . LEU A 1 86 ? -14.105 19.681 15.769 1.00 78.56 86 LEU A CA 1
ATOM 683 C C . LEU A 1 86 ? -12.649 19.266 15.509 1.00 78.56 86 LEU A C 1
ATOM 6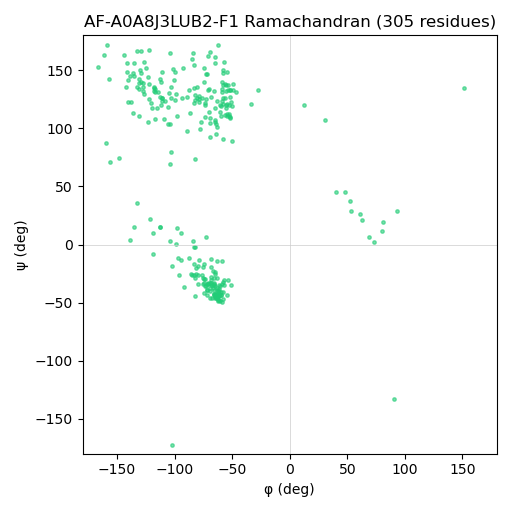85 O O . LEU A 1 86 ? -11.933 18.873 16.427 1.00 78.56 86 LEU A O 1
ATOM 689 N N . ARG A 1 87 ? -12.164 19.408 14.269 1.00 79.38 87 ARG A N 1
ATOM 690 C CA . ARG A 1 87 ? -10.750 19.188 13.938 1.00 79.38 87 ARG A CA 1
ATOM 691 C C . ARG A 1 87 ? -9.835 20.171 14.665 1.00 79.38 87 ARG A C 1
ATOM 693 O O . ARG A 1 87 ? -8.792 19.758 15.168 1.00 79.38 87 ARG A O 1
ATOM 700 N N . ARG A 1 88 ? -10.189 21.458 14.709 1.00 80.06 88 ARG A N 1
ATOM 701 C CA . ARG A 1 88 ? -9.391 22.488 15.391 1.00 80.06 88 ARG A CA 1
ATOM 702 C C . ARG A 1 88 ? -9.274 22.192 16.885 1.00 80.06 88 ARG A C 1
ATOM 704 O O . ARG A 1 88 ? -8.173 22.249 17.423 1.00 80.06 88 ARG A O 1
ATOM 711 N N . GLU A 1 89 ? -10.378 21.809 17.517 1.00 77.44 89 GLU A N 1
ATOM 712 C CA . GLU A 1 89 ? -10.421 21.394 18.924 1.00 77.44 89 GLU A CA 1
ATOM 713 C C . GLU A 1 89 ? -9.555 20.148 19.171 1.00 77.44 89 GLU A C 1
ATOM 715 O O . GLU A 1 89 ? -8.675 20.169 20.031 1.00 77.44 89 GLU A O 1
ATOM 720 N N . ALA A 1 90 ? -9.693 19.113 18.335 1.00 77.56 90 ALA A N 1
ATOM 721 C CA . ALA A 1 90 ? -8.892 17.891 18.429 1.00 77.56 90 ALA A CA 1
ATOM 722 C C . ALA A 1 90 ? -7.379 18.137 18.257 1.00 77.56 90 ALA A C 1
ATOM 724 O O . ALA A 1 90 ? -6.559 17.477 18.900 1.00 77.56 90 ALA A O 1
ATOM 725 N N . LEU A 1 91 ? -6.983 19.081 17.396 1.00 75.69 91 LEU A N 1
ATOM 726 C CA . LEU A 1 91 ? -5.577 19.451 17.207 1.00 75.69 91 LEU A CA 1
ATOM 727 C C . LEU A 1 91 ? -5.012 20.231 18.399 1.00 75.69 91 LEU A C 1
ATOM 729 O O . LEU A 1 91 ? -3.868 19.976 18.779 1.00 75.69 91 LEU A O 1
ATOM 733 N N . ILE A 1 92 ? -5.791 21.140 18.995 1.00 74.62 92 ILE A N 1
ATOM 734 C CA . ILE A 1 92 ? -5.394 21.882 20.202 1.00 74.62 92 ILE A CA 1
ATOM 735 C C . ILE A 1 92 ? -5.170 20.909 21.360 1.00 74.62 92 ILE A C 1
ATOM 737 O O . ILE A 1 92 ? -4.111 20.939 21.984 1.00 74.62 92 ILE A O 1
ATOM 741 N N . GLU A 1 93 ? -6.112 20.000 21.601 1.00 75.88 93 GLU A N 1
ATOM 742 C CA . GLU A 1 93 ? -6.011 19.024 22.687 1.00 75.88 93 GLU A CA 1
ATOM 743 C C . GLU A 1 93 ? -4.829 18.068 22.482 1.00 75.88 93 GLU A C 1
ATOM 745 O O . GLU A 1 93 ? -4.035 17.831 23.393 1.00 75.88 93 GLU A O 1
ATOM 750 N N . ARG A 1 94 ? -4.614 17.592 21.247 1.00 75.31 94 ARG A N 1
ATOM 751 C CA . ARG A 1 94 ? -3.459 16.744 20.922 1.00 75.31 94 ARG A CA 1
ATOM 752 C C . ARG A 1 94 ? -2.129 17.487 21.061 1.00 75.31 94 ARG A C 1
ATOM 754 O O . ARG A 1 94 ? -1.130 16.869 21.425 1.00 75.31 94 ARG A O 1
ATOM 761 N N . ALA A 1 95 ? -2.089 18.787 20.770 1.00 72.00 95 ALA A N 1
ATOM 762 C CA . ALA A 1 95 ? -0.904 19.614 20.986 1.00 72.00 95 ALA A CA 1
ATOM 763 C C . ALA A 1 95 ? -0.624 19.816 22.485 1.00 72.00 95 ALA A C 1
ATOM 765 O O . ALA A 1 95 ? 0.528 19.710 22.909 1.00 72.00 95 ALA A O 1
ATOM 766 N N . GLN A 1 96 ? -1.667 20.024 23.291 1.00 71.94 96 GLN A N 1
ATOM 767 C CA . GLN A 1 96 ? -1.569 20.126 24.749 1.00 71.94 96 GLN A CA 1
ATOM 768 C C . GLN A 1 96 ? -1.101 18.808 25.382 1.00 71.94 96 GLN A C 1
ATOM 770 O O . GLN A 1 96 ? -0.167 18.820 26.176 1.00 71.94 96 GLN A O 1
ATOM 775 N N . ALA A 1 97 ? -1.646 17.665 24.956 1.00 69.50 97 ALA A N 1
ATOM 776 C CA . ALA A 1 97 ? -1.224 16.341 25.424 1.00 69.50 97 ALA A CA 1
ATOM 777 C C . ALA A 1 97 ? 0.217 15.979 25.014 1.00 69.50 97 ALA A C 1
ATOM 779 O O . ALA A 1 97 ? 0.897 15.219 25.702 1.00 69.50 97 ALA A O 1
ATOM 780 N N . LYS A 1 98 ? 0.696 16.509 23.880 1.00 62.31 98 LYS A N 1
ATOM 781 C CA . LYS A 1 98 ? 2.045 16.245 23.353 1.00 62.31 98 LYS A CA 1
ATOM 782 C C . LYS A 1 98 ? 3.109 17.201 23.896 1.00 62.31 98 LYS A C 1
ATOM 784 O O . LYS A 1 98 ? 4.293 16.943 23.691 1.00 62.31 98 LYS A O 1
ATOM 789 N N . THR A 1 99 ? 2.720 18.279 24.571 1.00 47.59 99 THR A N 1
ATOM 790 C CA . THR A 1 99 ? 3.657 19.208 25.206 1.00 47.59 99 THR A CA 1
ATOM 791 C C . THR A 1 99 ? 3.916 18.712 26.631 1.00 47.59 99 THR A C 1
ATOM 793 O O . THR A 1 99 ? 3.094 18.974 27.508 1.00 47.59 99 THR A O 1
ATOM 796 N N . PRO A 1 100 ? 5.017 17.981 26.919 1.00 47.97 100 PRO A N 1
ATOM 797 C CA . PRO A 1 100 ? 5.442 17.837 28.303 1.00 47.97 100 PRO A CA 1
ATOM 798 C C . PRO A 1 100 ? 5.695 19.244 28.847 1.00 47.97 100 PRO A C 1
ATOM 800 O O . PRO A 1 100 ? 6.216 20.095 28.126 1.00 47.97 100 PRO A O 1
ATOM 803 N N . ALA A 1 101 ? 5.291 19.487 30.092 1.00 46.69 101 ALA A N 1
ATOM 804 C CA . ALA A 1 101 ? 5.500 20.731 30.820 1.00 46.69 101 ALA A CA 1
ATOM 805 C C . ALA A 1 101 ? 6.977 21.174 30.760 1.00 46.69 101 ALA A C 1
ATOM 807 O O . ALA A 1 101 ? 7.792 20.815 31.603 1.00 46.69 101 ALA A O 1
ATOM 808 N N . ALA A 1 102 ? 7.324 21.947 29.733 1.00 48.00 102 ALA A N 1
ATOM 809 C CA . ALA A 1 102 ? 8.628 22.549 29.528 1.00 48.00 102 ALA A CA 1
ATOM 810 C C . ALA A 1 102 ? 8.520 24.028 29.901 1.00 48.00 102 ALA A C 1
ATOM 812 O O . ALA A 1 102 ? 8.362 24.896 29.048 1.00 48.00 102 ALA A O 1
ATOM 813 N N . ALA A 1 103 ? 8.559 24.285 31.206 1.00 45.81 103 ALA A N 1
ATOM 814 C CA . ALA A 1 103 ? 8.879 25.590 31.771 1.00 45.81 103 ALA A CA 1
ATOM 815 C C . ALA A 1 103 ? 9.418 25.416 33.201 1.00 45.81 103 ALA A C 1
ATOM 817 O O . ALA A 1 103 ? 8.760 25.752 34.180 1.00 45.81 103 ALA A O 1
ATOM 818 N N . ALA A 1 104 ? 10.634 24.885 33.315 1.00 40.28 104 ALA A N 1
ATOM 819 C CA . ALA A 1 104 ? 11.533 25.187 34.425 1.00 40.28 104 ALA A CA 1
ATOM 820 C C . ALA A 1 104 ? 12.954 25.310 33.839 1.00 40.28 104 ALA A C 1
ATOM 822 O O . ALA A 1 104 ? 13.381 24.390 33.141 1.00 40.28 104 ALA A O 1
ATOM 823 N N . PRO A 1 105 ? 13.660 26.442 34.017 1.00 46.78 105 PRO A N 1
ATOM 824 C CA . PRO A 1 105 ? 14.972 26.644 33.415 1.00 46.78 105 PRO A CA 1
ATOM 825 C C . PRO A 1 105 ? 16.052 25.867 34.178 1.00 46.78 105 PRO A C 1
ATOM 827 O O . PRO A 1 105 ? 16.202 26.012 35.390 1.00 46.78 105 PRO A O 1
ATOM 830 N N . GLU A 1 106 ? 16.810 25.053 33.445 1.00 40.12 106 GLU A N 1
ATOM 831 C CA . GLU A 1 106 ? 18.033 24.410 33.917 1.00 40.12 106 GLU A CA 1
ATOM 832 C C . GLU A 1 106 ? 19.168 25.439 34.002 1.00 40.12 106 GLU A C 1
ATOM 834 O O . GLU A 1 106 ? 19.573 26.028 32.998 1.00 40.12 106 GLU A O 1
ATOM 839 N N . THR A 1 107 ? 19.732 25.600 35.198 1.00 42.69 107 THR A N 1
ATOM 840 C CA . THR A 1 107 ? 21.035 26.240 35.395 1.00 42.69 107 THR A CA 1
ATOM 841 C C . THR A 1 107 ? 21.879 25.344 36.293 1.00 42.69 107 THR A C 1
ATOM 843 O O . THR A 1 107 ? 21.585 25.229 37.482 1.00 42.69 107 THR A O 1
ATOM 846 N N . SER A 1 108 ? 22.929 24.727 35.734 1.00 42.28 108 SER A N 1
ATOM 847 C CA . SER A 1 108 ? 24.326 24.720 36.240 1.00 42.28 108 SER A CA 1
ATOM 848 C C . SER A 1 108 ? 25.101 23.446 35.833 1.00 42.28 108 SER A C 1
ATOM 850 O O . SER A 1 108 ? 24.570 22.346 35.986 1.00 42.28 108 SER A O 1
ATOM 852 N N . PRO A 1 109 ? 26.362 23.564 35.358 1.00 50.25 109 PRO A N 1
ATOM 853 C CA . PRO A 1 109 ? 27.270 22.446 35.073 1.00 50.25 109 PRO A CA 1
ATOM 854 C C . PRO A 1 109 ? 28.343 22.274 36.192 1.00 50.25 109 PRO A C 1
ATOM 856 O O . PRO A 1 109 ? 28.251 22.930 37.226 1.00 50.25 109 PRO A O 1
ATOM 859 N N . PRO A 1 110 ? 29.355 21.398 36.018 1.00 59.22 110 PRO A N 1
ATOM 860 C CA . PRO A 1 110 ? 29.456 20.065 36.608 1.00 59.22 110 PRO A CA 1
ATOM 861 C C . PRO A 1 110 ? 30.373 20.011 37.848 1.00 59.22 110 PRO A C 1
ATOM 863 O O . PRO A 1 110 ? 31.404 20.678 37.885 1.00 59.22 110 PRO A O 1
ATOM 866 N N . GLU A 1 111 ? 30.089 19.134 38.818 1.00 36.66 111 GLU A N 1
ATOM 867 C CA . GLU A 1 111 ? 31.035 18.879 39.912 1.00 36.66 111 GLU A CA 1
ATOM 868 C C . GLU A 1 111 ? 31.187 17.386 40.248 1.00 36.66 111 GLU A C 1
ATOM 870 O O . GLU A 1 111 ? 30.269 16.683 40.663 1.00 36.66 111 GLU A O 1
ATOM 875 N N . THR A 1 112 ? 32.402 16.929 39.952 1.00 40.44 112 THR A N 1
ATOM 876 C CA . THR A 1 112 ? 33.246 15.909 40.579 1.00 40.44 112 THR A CA 1
ATOM 877 C C . THR A 1 112 ? 32.628 14.976 41.627 1.00 40.44 112 THR A C 1
ATOM 879 O O . THR A 1 112 ? 32.251 15.364 42.726 1.00 40.44 112 THR A O 1
ATOM 882 N N . SER A 1 113 ? 32.680 13.683 41.304 1.00 42.34 113 SER A N 1
ATOM 883 C CA . SER A 1 113 ? 32.407 12.549 42.189 1.00 42.34 113 SER A CA 1
ATOM 884 C C . SER A 1 113 ? 33.439 12.420 43.320 1.00 42.34 113 SER A C 1
ATOM 886 O O . SER A 1 113 ? 34.637 12.336 43.032 1.00 42.34 113 SER A O 1
ATOM 888 N N . PRO A 1 114 ? 33.001 12.244 44.584 1.00 46.22 114 PRO A N 1
ATOM 889 C CA . PRO A 1 114 ? 33.769 11.517 45.571 1.00 46.22 114 PRO A CA 1
ATOM 890 C C . PRO A 1 114 ? 33.082 10.195 45.935 1.00 46.22 114 PRO A C 1
ATOM 892 O O . PRO A 1 114 ? 31.983 10.112 46.482 1.00 46.22 114 PRO A O 1
ATOM 895 N N . ARG A 1 115 ? 33.846 9.142 45.664 1.00 42.62 115 ARG A N 1
ATOM 896 C CA . ARG A 1 115 ? 33.827 7.807 46.260 1.00 42.62 115 ARG A CA 1
ATOM 897 C C . ARG A 1 115 ? 33.443 7.832 47.752 1.00 42.62 115 ARG A C 1
ATOM 899 O O . ARG A 1 115 ? 34.182 8.384 48.564 1.00 42.62 115 ARG A O 1
ATOM 906 N N . ARG A 1 116 ? 32.366 7.132 48.136 1.00 36.19 116 ARG A N 1
ATOM 907 C CA . ARG A 1 116 ? 32.120 6.718 49.530 1.00 36.19 116 ARG A CA 1
ATOM 908 C C . ARG A 1 116 ? 32.045 5.200 49.644 1.00 36.19 116 ARG A C 1
ATOM 910 O O . ARG A 1 116 ? 31.193 4.549 49.050 1.00 36.19 116 ARG A O 1
ATOM 917 N N . GLN A 1 117 ? 32.990 4.675 50.416 1.00 41.97 117 GLN A N 1
ATOM 918 C CA . GLN A 1 117 ? 33.041 3.317 50.943 1.00 41.97 117 GLN A CA 1
ATOM 919 C C . GLN A 1 117 ? 31.987 3.142 52.045 1.00 41.97 117 GLN A C 1
ATOM 921 O O . GLN A 1 117 ? 31.735 4.069 52.815 1.00 41.97 117 GLN A O 1
ATOM 926 N N . GLY A 1 118 ? 31.424 1.937 52.149 1.00 34.16 118 GLY A N 1
ATOM 927 C CA . GLY A 1 118 ? 30.504 1.546 53.215 1.00 34.16 118 GLY A CA 1
ATOM 928 C C . GLY A 1 118 ? 30.426 0.027 53.365 1.00 34.16 118 GLY A C 1
ATOM 929 O O . GLY A 1 118 ? 29.608 -0.612 52.723 1.00 34.16 118 GLY A O 1
ATOM 930 N N . VAL A 1 119 ? 31.346 -0.508 54.172 1.00 39.22 119 VAL A N 1
ATOM 931 C CA . VAL A 1 119 ? 31.258 -1.675 55.076 1.00 39.22 119 VAL A CA 1
ATOM 932 C C . VAL A 1 119 ? 30.306 -2.822 54.682 1.00 39.22 119 VAL A C 1
ATOM 934 O O . VAL A 1 119 ? 29.097 -2.751 54.890 1.00 39.22 119 VAL A O 1
ATOM 937 N N . PHE A 1 120 ? 30.887 -3.944 54.242 1.00 38.84 120 PHE A N 1
ATOM 938 C CA . PHE A 1 120 ? 30.228 -5.252 54.244 1.00 38.84 120 PHE A CA 1
ATOM 939 C C . PHE A 1 120 ? 30.162 -5.788 55.679 1.00 38.84 120 PHE A C 1
ATOM 941 O O . PHE A 1 120 ? 31.193 -5.984 56.318 1.00 38.84 120 PHE A O 1
ATOM 948 N N . ALA A 1 121 ? 28.949 -6.024 56.177 1.00 44.66 121 ALA A N 1
ATOM 949 C CA . ALA A 1 121 ? 28.712 -6.819 57.374 1.00 44.66 121 ALA A CA 1
ATOM 950 C C . ALA A 1 121 ? 28.062 -8.141 56.955 1.00 44.66 121 ALA A C 1
ATOM 952 O O . ALA A 1 121 ? 26.893 -8.179 56.562 1.00 44.66 121 ALA A O 1
ATOM 953 N N . ASP A 1 122 ? 28.847 -9.212 57.041 1.00 47.69 122 ASP A N 1
ATOM 954 C CA . ASP A 1 122 ? 28.411 -10.593 56.878 1.00 47.69 122 ASP A CA 1
ATOM 955 C C . ASP A 1 122 ? 27.305 -10.956 57.880 1.00 47.69 122 ASP A C 1
ATOM 957 O O . ASP A 1 122 ? 27.390 -10.657 59.075 1.00 47.69 122 ASP A O 1
ATOM 961 N N . ARG A 1 123 ? 26.275 -11.670 57.411 1.00 47.84 123 ARG A N 1
ATOM 962 C CA . ARG A 1 123 ? 25.356 -12.428 58.275 1.00 47.84 123 ARG A CA 1
ATOM 963 C C . ARG A 1 123 ? 25.144 -13.845 57.716 1.00 47.84 123 ARG A C 1
ATOM 965 O O . ARG A 1 123 ? 24.946 -13.982 56.510 1.00 47.84 123 ARG A O 1
ATOM 972 N N . PRO A 1 124 ? 25.186 -14.895 58.565 1.00 47.50 124 PRO A N 1
ATOM 973 C CA . PRO A 1 124 ? 25.373 -16.279 58.126 1.00 47.50 124 PRO A CA 1
ATOM 974 C C . PRO A 1 124 ? 24.077 -17.009 57.698 1.00 47.50 124 PRO A C 1
ATOM 976 O O . PRO A 1 124 ? 22.977 -16.636 58.123 1.00 47.50 124 PRO A O 1
ATOM 979 N N . PRO A 1 125 ? 24.195 -18.098 56.906 1.00 55.34 125 PRO A N 1
ATOM 980 C CA . PRO A 1 125 ? 23.102 -18.688 56.132 1.00 55.34 125 PRO A CA 1
ATOM 981 C C . PRO A 1 125 ? 22.536 -19.980 56.752 1.00 55.34 125 PRO A C 1
ATOM 983 O O . PRO A 1 125 ? 22.703 -21.062 56.201 1.00 55.34 125 PRO A O 1
ATOM 986 N N . TRP A 1 126 ? 21.850 -19.912 57.895 1.00 56.69 126 TRP A N 1
ATOM 987 C CA . TRP A 1 126 ? 21.189 -21.117 58.448 1.00 56.69 126 TRP A CA 1
ATOM 988 C C . TRP A 1 126 ? 19.792 -20.896 59.038 1.00 56.69 126 TRP A C 1
ATOM 990 O O . TRP A 1 126 ? 19.155 -21.840 59.494 1.00 56.69 126 TRP A O 1
ATOM 1000 N N . ARG A 1 127 ? 19.236 -19.682 58.954 1.00 48.50 127 ARG A N 1
ATOM 1001 C CA . ARG A 1 127 ? 17.880 -19.394 59.460 1.00 48.50 127 ARG A CA 1
ATOM 1002 C C . ARG A 1 127 ? 16.745 -19.479 58.433 1.00 48.50 127 ARG A C 1
ATOM 1004 O O . ARG A 1 127 ? 15.627 -19.111 58.761 1.00 48.50 127 ARG A O 1
ATOM 1011 N N . ARG A 1 128 ? 16.980 -19.982 57.214 1.00 52.28 128 ARG A N 1
ATOM 1012 C CA . ARG A 1 128 ? 15.925 -20.101 56.179 1.00 52.28 128 ARG A CA 1
ATOM 1013 C C . ARG A 1 128 ? 15.522 -21.528 55.795 1.00 52.28 128 ARG A C 1
ATOM 1015 O O . ARG A 1 128 ? 14.839 -21.701 54.795 1.00 52.28 128 ARG A O 1
ATOM 1022 N N . LEU A 1 129 ? 15.887 -22.540 56.584 1.00 51.88 129 LEU A N 1
ATOM 1023 C CA . LEU A 1 129 ? 15.516 -23.935 56.291 1.00 51.88 129 LEU A CA 1
ATOM 1024 C C . LEU A 1 129 ? 14.383 -24.516 57.154 1.00 51.88 129 LEU A C 1
ATOM 1026 O O . LEU A 1 129 ? 14.018 -25.666 56.949 1.00 51.88 129 LEU A O 1
ATOM 1030 N N . ALA A 1 130 ? 13.769 -23.743 58.057 1.00 47.25 130 ALA A N 1
ATOM 1031 C CA . ALA A 1 130 ? 12.683 -24.256 58.905 1.00 47.25 130 ALA A CA 1
ATOM 1032 C C . ALA A 1 130 ? 11.260 -23.839 58.474 1.00 47.25 130 ALA A C 1
ATOM 1034 O O . ALA A 1 130 ? 10.303 -24.505 58.853 1.00 47.25 130 ALA A O 1
ATOM 1035 N N . GLU A 1 131 ? 11.081 -22.798 57.652 1.00 46.66 131 GLU A N 1
ATOM 1036 C CA . GLU A 1 131 ? 9.733 -22.307 57.288 1.00 46.66 131 GLU A CA 1
ATOM 1037 C C . GLU A 1 131 ? 9.176 -22.882 55.972 1.00 46.66 131 GLU A C 1
ATOM 1039 O O . GLU A 1 131 ? 7.976 -22.800 55.717 1.00 46.66 131 GLU A O 1
ATOM 1044 N N . ALA A 1 132 ? 10.004 -23.529 55.145 1.00 49.31 132 ALA A N 1
ATOM 1045 C CA . ALA A 1 132 ? 9.572 -24.046 53.841 1.00 49.31 132 ALA A CA 1
ATOM 1046 C C . ALA A 1 132 ? 8.799 -25.380 53.912 1.00 49.31 132 ALA A C 1
ATOM 1048 O O . ALA A 1 132 ? 8.085 -25.727 52.974 1.00 49.31 132 ALA A O 1
ATOM 1049 N N . ILE A 1 133 ? 8.906 -26.131 55.014 1.00 52.41 133 ILE A N 1
ATOM 1050 C CA . ILE A 1 133 ? 8.334 -27.488 55.107 1.00 52.41 133 ILE A CA 1
ATOM 1051 C C . ILE A 1 133 ? 6.854 -27.464 55.534 1.00 52.41 133 ILE A C 1
ATOM 1053 O O . ILE A 1 133 ? 6.089 -28.347 55.152 1.00 52.41 133 ILE A O 1
ATOM 1057 N N . LEU A 1 134 ? 6.395 -26.420 56.237 1.00 46.16 134 LEU A N 1
ATOM 1058 C CA . 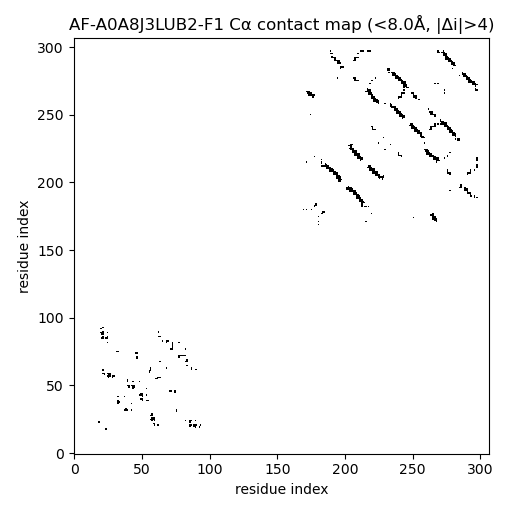LEU A 1 134 ? 5.015 -26.364 56.740 1.00 46.16 134 LEU A CA 1
ATOM 1059 C C . LEU A 1 134 ? 3.990 -25.892 55.685 1.00 46.16 134 LEU A C 1
ATOM 1061 O O . LEU A 1 134 ? 2.845 -26.337 55.706 1.00 46.16 134 LEU A O 1
ATOM 1065 N N . CYS A 1 135 ? 4.390 -25.065 54.708 1.00 44.97 135 CYS A N 1
ATOM 1066 C CA . CYS A 1 135 ? 3.485 -24.603 53.642 1.00 44.97 135 CYS A CA 1
ATOM 1067 C C . CYS A 1 135 ? 3.219 -25.665 52.558 1.00 44.97 135 CYS A C 1
ATOM 1069 O O . CYS A 1 135 ? 2.157 -25.659 51.935 1.00 44.97 135 CYS A O 1
ATOM 1071 N N . ALA A 1 136 ? 4.150 -26.602 52.346 1.00 51.00 136 ALA A N 1
ATOM 1072 C CA . ALA A 1 136 ? 4.018 -27.634 51.315 1.00 51.00 136 ALA A CA 1
ATOM 1073 C C . ALA A 1 136 ? 3.002 -28.734 51.684 1.00 51.00 136 ALA A C 1
ATOM 1075 O O . ALA A 1 136 ? 2.349 -29.291 50.803 1.00 51.00 136 ALA A O 1
ATOM 1076 N N . LEU A 1 137 ? 2.814 -29.021 52.978 1.00 50.22 137 LEU A N 1
ATOM 1077 C CA . LEU A 1 137 ? 1.921 -30.095 53.430 1.00 50.22 137 LEU A CA 1
ATOM 1078 C C . LEU A 1 137 ? 0.436 -29.687 53.461 1.00 50.22 137 LEU A C 1
ATOM 1080 O O . LEU A 1 137 ? -0.432 -30.538 53.276 1.00 50.22 137 LEU A O 1
ATOM 1084 N N . ILE A 1 138 ? 0.121 -28.395 53.606 1.00 53.41 138 ILE A N 1
ATOM 1085 C CA . ILE A 1 138 ? -1.272 -27.906 53.627 1.00 53.41 138 ILE A CA 1
ATOM 1086 C C . ILE A 1 138 ? -1.855 -27.802 52.201 1.00 53.41 138 ILE A C 1
ATOM 1088 O O . ILE A 1 138 ? -3.029 -28.104 51.987 1.00 53.41 138 ILE A O 1
ATOM 1092 N N . GLY A 1 139 ? -1.038 -27.466 51.193 1.00 49.41 139 GLY A N 1
ATOM 1093 C CA . GLY A 1 139 ? -1.485 -27.354 49.793 1.00 49.41 139 GLY A CA 1
ATOM 1094 C C . GLY A 1 139 ? -1.881 -28.687 49.135 1.00 49.41 139 GLY A C 1
ATOM 1095 O O . GLY A 1 139 ? -2.788 -28.727 48.298 1.00 49.41 139 GLY A O 1
ATOM 1096 N N . ALA A 1 140 ? -1.254 -29.794 49.543 1.00 52.78 140 ALA A N 1
ATOM 1097 C CA . ALA A 1 140 ? -1.550 -31.126 49.009 1.00 52.78 140 ALA A CA 1
ATOM 1098 C C . ALA A 1 140 ? -2.877 -31.711 49.541 1.00 52.78 140 ALA A C 1
ATOM 1100 O O . ALA A 1 140 ? -3.557 -32.455 48.837 1.00 52.78 140 ALA A O 1
ATOM 1101 N N . ALA A 1 141 ? -3.293 -31.342 50.757 1.00 52.66 141 ALA A N 1
ATOM 1102 C CA . ALA A 1 141 ? -4.537 -31.840 51.351 1.00 52.66 141 ALA A CA 1
ATOM 1103 C C . ALA A 1 141 ? -5.794 -31.180 50.747 1.00 52.66 141 ALA A C 1
ATOM 1105 O O . ALA A 1 141 ? -6.819 -31.837 50.566 1.00 52.66 141 ALA A O 1
ATOM 1106 N N . VAL A 1 142 ? -5.715 -29.896 50.373 1.00 55.62 142 VAL A N 1
ATOM 1107 C CA . VAL A 1 142 ? -6.850 -29.152 49.790 1.00 55.62 142 VAL A CA 1
ATOM 1108 C C . VAL A 1 142 ? -7.119 -29.567 48.337 1.00 55.62 142 VAL A C 1
ATOM 1110 O O . VAL A 1 142 ? -8.272 -29.631 47.911 1.00 55.62 142 VAL A O 1
ATOM 1113 N N . THR A 1 143 ? -6.082 -29.924 47.577 1.00 54.41 143 THR A N 1
ATOM 1114 C CA . THR A 1 143 ? -6.218 -30.353 46.173 1.00 54.41 143 THR A CA 1
ATOM 1115 C C . THR A 1 143 ? -6.840 -31.747 46.030 1.00 54.41 143 THR A C 1
ATOM 1117 O O . THR A 1 143 ? -7.668 -31.953 45.140 1.00 54.41 143 THR A O 1
ATOM 1120 N N . LEU A 1 144 ? -6.549 -32.674 46.951 1.00 54.50 144 LEU A N 1
ATOM 1121 C CA . LEU A 1 144 ? -7.157 -34.013 46.960 1.00 54.50 144 LEU A CA 1
ATOM 1122 C C . LEU A 1 144 ? -8.643 -34.003 47.369 1.00 54.50 144 LEU A C 1
ATOM 1124 O O . LEU A 1 144 ? -9.435 -34.773 46.823 1.00 54.50 144 LEU A O 1
ATOM 1128 N N . ALA A 1 145 ? -9.061 -33.098 48.261 1.00 54.84 145 ALA A N 1
ATOM 1129 C CA . ALA A 1 145 ? -10.462 -32.996 48.682 1.00 54.84 145 ALA A CA 1
ATOM 1130 C C . ALA A 1 145 ? -11.386 -32.429 47.582 1.00 54.84 145 ALA A C 1
ATOM 1132 O O . ALA A 1 145 ? -12.531 -32.864 47.445 1.00 54.84 145 ALA A O 1
ATOM 1133 N N . VAL A 1 146 ? -10.891 -31.502 46.751 1.00 56.72 146 VAL A N 1
ATOM 1134 C CA . VAL A 1 146 ? -11.676 -30.891 45.660 1.00 56.72 146 VAL A CA 1
ATOM 1135 C C . VAL A 1 146 ? -11.876 -31.859 44.484 1.00 56.72 146 VAL A C 1
ATOM 1137 O O . VAL A 1 146 ? -12.961 -31.897 43.903 1.00 56.72 146 VAL A O 1
ATOM 1140 N N . GLN A 1 147 ? -10.891 -32.708 44.163 1.00 56.47 147 GLN A N 1
ATOM 1141 C CA . GLN A 1 147 ? -11.030 -33.700 43.084 1.00 56.47 147 GLN A CA 1
ATOM 1142 C C . GLN A 1 147 ? -12.036 -34.818 43.414 1.00 56.47 147 GLN A C 1
ATOM 1144 O O . GLN A 1 147 ? -12.787 -35.242 42.531 1.00 56.47 147 GLN A O 1
ATOM 1149 N N . ALA A 1 148 ? -12.134 -35.239 44.681 1.00 55.88 148 ALA A N 1
ATOM 1150 C CA . ALA A 1 148 ? -13.078 -36.277 45.109 1.00 55.88 148 ALA A CA 1
ATOM 1151 C C . ALA A 1 148 ? -14.555 -35.830 45.037 1.00 55.88 148 ALA A C 1
ATOM 1153 O O . ALA A 1 148 ? -15.445 -36.649 44.800 1.00 55.88 148 ALA A O 1
ATOM 1154 N N . LEU A 1 149 ? -14.829 -34.528 45.178 1.00 56.94 149 LEU A N 1
ATOM 1155 C CA . LEU A 1 149 ? -16.181 -33.964 45.064 1.00 56.94 149 LEU A CA 1
ATOM 1156 C C . LEU A 1 149 ? -16.640 -33.779 43.606 1.00 56.94 149 LEU A C 1
ATOM 1158 O O . LEU A 1 149 ? -17.839 -33.850 43.336 1.00 56.94 149 LEU A O 1
ATOM 1162 N N . PHE A 1 150 ? -15.716 -33.617 42.653 1.00 52.75 150 PHE A N 1
ATOM 1163 C CA . PHE A 1 150 ? -16.050 -33.445 41.231 1.00 52.75 150 PHE A CA 1
ATOM 1164 C C . PHE A 1 150 ? -16.293 -34.762 40.476 1.00 52.75 150 PHE A C 1
ATOM 1166 O O . PHE A 1 150 ? -17.056 -34.773 39.511 1.00 52.75 150 PHE A O 1
ATOM 1173 N N . HIS A 1 151 ? -15.718 -35.887 40.914 1.00 52.97 151 HIS A N 1
ATOM 1174 C CA . HIS A 1 151 ? -15.948 -37.188 40.261 1.00 52.97 151 HIS A CA 1
ATOM 1175 C C . HIS A 1 151 ? -17.328 -37.801 40.548 1.00 52.97 151 HIS A C 1
ATOM 1177 O O . HIS A 1 151 ? -17.785 -38.658 39.797 1.00 52.97 151 HIS A O 1
ATOM 1183 N N . LYS A 1 152 ? -18.051 -37.338 41.578 1.00 46.28 152 LYS A N 1
ATOM 1184 C CA . LYS A 1 152 ? -19.350 -37.920 41.962 1.00 46.28 152 LYS A CA 1
ATOM 1185 C C . LYS A 1 152 ? -20.553 -37.389 41.158 1.00 46.28 152 LYS A C 1
ATOM 1187 O O . LYS A 1 152 ? -21.685 -37.762 41.449 1.00 46.28 152 LYS A O 1
ATOM 1192 N N . ARG A 1 153 ? -20.340 -36.520 40.158 1.00 50.72 153 ARG A N 1
ATOM 1193 C CA . ARG A 1 153 ? -21.418 -35.872 39.378 1.00 50.72 153 ARG A CA 1
ATOM 1194 C C . ARG A 1 153 ? -21.433 -36.173 37.878 1.00 50.72 153 ARG A C 1
ATOM 1196 O O . ARG A 1 153 ? -22.220 -35.563 37.159 1.00 50.72 153 ARG A O 1
ATOM 1203 N N . GLN A 1 154 ? -20.635 -37.123 37.395 1.00 49.56 154 GLN A N 1
ATOM 1204 C CA . GLN A 1 154 ? -20.718 -37.559 35.998 1.00 49.56 154 GLN A CA 1
ATOM 1205 C C . GLN A 1 154 ? -21.840 -38.590 35.818 1.00 49.56 154 GLN A C 1
ATOM 1207 O O . GLN A 1 154 ? -21.606 -39.783 35.668 1.00 49.56 154 GLN A O 1
ATOM 1212 N N . GLY A 1 155 ? -23.082 -38.105 35.868 1.00 49.09 155 GLY A N 1
ATOM 1213 C CA . GLY A 1 155 ? -24.211 -38.780 35.239 1.00 49.09 155 GLY A CA 1
ATOM 1214 C C . GLY A 1 155 ? -24.181 -38.479 33.743 1.00 49.09 155 GLY A C 1
ATOM 1215 O O . GLY A 1 155 ? -24.155 -37.317 33.339 1.00 49.09 155 GLY A O 1
ATOM 1216 N N . THR A 1 156 ? -24.132 -39.526 32.930 1.00 54.94 156 THR A N 1
ATOM 1217 C CA . THR A 1 156 ? -24.058 -39.483 31.469 1.00 54.94 156 THR A CA 1
ATOM 1218 C C . THR A 1 156 ? -25.320 -38.838 30.890 1.00 54.94 156 THR A C 1
ATOM 1220 O O . THR A 1 156 ? -26.357 -39.485 30.776 1.00 54.94 156 THR A O 1
ATOM 1223 N N . VAL A 1 157 ? -25.247 -37.561 30.508 1.00 52.88 157 VAL A N 1
ATOM 1224 C CA . VAL A 1 157 ? -26.232 -36.946 29.608 1.00 52.88 157 VAL A CA 1
ATOM 1225 C C . VAL A 1 157 ? -25.619 -36.970 28.217 1.00 52.88 157 VAL A C 1
ATOM 1227 O O . VAL A 1 157 ? -24.627 -36.290 27.958 1.00 52.88 157 VAL A O 1
ATOM 1230 N N . ALA A 1 158 ? -26.181 -37.792 27.332 1.00 55.72 158 ALA A N 1
ATOM 1231 C CA . ALA A 1 158 ? -25.842 -37.768 25.918 1.00 55.72 158 ALA A CA 1
ATOM 1232 C C . ALA A 1 158 ? -26.163 -36.371 25.362 1.00 55.72 158 ALA A C 1
ATOM 1234 O O . ALA A 1 158 ? -27.325 -35.971 25.297 1.00 55.72 158 ALA A O 1
ATOM 1235 N N . ALA A 1 159 ? -25.125 -35.611 25.014 1.00 55.53 159 ALA A N 1
ATOM 1236 C CA . ALA A 1 159 ? -25.284 -34.326 24.352 1.00 55.53 159 ALA A CA 1
ATOM 1237 C C . ALA A 1 159 ? -25.758 -34.563 22.906 1.00 55.53 159 ALA A C 1
ATOM 1239 O O . ALA A 1 159 ? -25.179 -35.411 22.221 1.00 55.53 159 ALA A O 1
ATOM 1240 N N . PRO A 1 160 ? -26.778 -33.840 22.414 1.00 46.62 160 PRO A N 1
ATOM 1241 C CA . PRO A 1 160 ? -27.150 -33.910 21.011 1.00 46.62 160 PRO A CA 1
ATOM 1242 C C . PRO A 1 160 ? -25.986 -33.393 20.161 1.00 46.62 160 PRO A C 1
ATOM 1244 O O . PRO A 1 160 ? -25.506 -32.272 20.343 1.00 46.62 160 PRO A O 1
ATOM 1247 N N . SER A 1 161 ? -25.519 -34.220 19.230 1.00 51.50 161 SER A N 1
ATOM 1248 C CA . SER A 1 161 ? -24.541 -33.842 18.219 1.00 51.50 161 SER A CA 1
ATOM 1249 C C . SER A 1 161 ? -25.191 -32.873 17.236 1.00 51.50 161 SER A C 1
ATOM 1251 O O . SER A 1 161 ? -25.805 -33.268 16.248 1.00 51.50 161 SER A O 1
ATOM 1253 N N . VAL A 1 162 ? -25.058 -31.576 17.510 1.00 53.28 162 VAL A N 1
ATOM 1254 C CA . VAL A 1 162 ? -25.319 -30.540 16.512 1.00 53.28 162 VAL A CA 1
ATOM 1255 C C . VAL A 1 162 ? -24.216 -30.649 15.466 1.00 53.28 162 VAL A C 1
ATOM 1257 O O . VAL A 1 162 ? -23.067 -30.277 15.706 1.00 53.28 162 VAL A O 1
ATOM 1260 N N . SER A 1 163 ? -24.555 -31.200 14.303 1.00 54.72 163 SER A N 1
ATOM 1261 C CA . SER A 1 163 ? -23.713 -31.122 13.115 1.00 54.72 163 SER A CA 1
ATOM 1262 C C . SER A 1 163 ? -23.596 -29.657 12.705 1.00 54.72 163 SER A C 1
ATOM 1264 O O . SER A 1 163 ? -24.456 -29.118 12.010 1.00 54.72 163 SER A O 1
ATOM 1266 N N . TYR A 1 164 ? -22.526 -28.995 13.144 1.00 54.50 164 TYR A N 1
ATOM 1267 C CA . TYR A 1 164 ? -22.107 -27.734 12.552 1.00 54.50 164 TYR A CA 1
ATOM 1268 C C . TYR A 1 164 ? -21.718 -28.029 11.107 1.00 54.50 164 TYR A C 1
ATOM 1270 O O . TYR A 1 164 ? -20.664 -28.604 10.837 1.00 54.50 164 TYR A O 1
ATOM 1278 N N . SER A 1 165 ? -22.596 -27.667 10.172 1.00 51.00 165 SER A N 1
ATOM 1279 C CA . SER A 1 165 ? -22.201 -27.546 8.774 1.00 51.00 165 SER A CA 1
ATOM 1280 C C . SER A 1 165 ? -21.018 -26.586 8.737 1.00 51.00 165 SER A C 1
ATOM 1282 O O . SER A 1 165 ? -21.128 -25.459 9.225 1.00 51.00 165 SER A O 1
ATOM 1284 N N . ALA A 1 166 ? -19.872 -27.054 8.241 1.00 58.88 166 ALA A N 1
ATOM 1285 C CA . ALA A 1 166 ? -18.717 -26.200 8.035 1.00 58.88 166 ALA A CA 1
ATOM 1286 C C . ALA A 1 166 ? -19.176 -25.000 7.201 1.00 58.88 166 ALA A C 1
ATOM 1288 O O . ALA A 1 166 ? -19.706 -25.172 6.101 1.00 58.88 166 ALA A O 1
ATOM 1289 N N . LEU A 1 167 ? -19.035 -23.794 7.757 1.00 46.69 167 LEU A N 1
ATOM 1290 C CA . LEU A 1 167 ? -19.228 -22.564 7.000 1.00 46.69 167 LEU A CA 1
ATOM 1291 C C . LEU A 1 167 ? -18.407 -22.680 5.708 1.00 46.69 167 LEU A C 1
ATOM 1293 O O . LEU A 1 167 ? -17.274 -23.168 5.775 1.00 46.69 167 LEU A O 1
ATOM 1297 N N . PRO A 1 168 ? -18.945 -22.262 4.549 1.00 44.66 168 PRO A N 1
ATOM 1298 C CA . PRO A 1 168 ? -18.182 -22.292 3.314 1.00 44.66 168 PRO A CA 1
ATOM 1299 C C . PRO A 1 168 ? -16.877 -21.529 3.539 1.00 44.66 168 PRO A C 1
ATOM 1301 O O . PRO A 1 168 ? -16.890 -20.357 3.927 1.00 44.66 168 PRO A O 1
ATOM 1304 N N . THR A 1 169 ? -15.747 -22.209 3.344 1.00 57.19 169 THR A N 1
ATOM 1305 C CA . THR A 1 169 ? -14.428 -21.585 3.322 1.00 57.19 169 THR A CA 1
ATOM 1306 C C . THR A 1 169 ? -14.502 -20.483 2.277 1.00 57.19 169 THR A C 1
ATOM 1308 O O . THR A 1 169 ? -14.707 -20.766 1.097 1.00 57.19 169 THR A O 1
ATOM 1311 N N . ARG A 1 170 ? -14.431 -19.221 2.711 1.00 64.19 170 ARG A N 1
ATOM 1312 C CA . ARG A 1 170 ? -14.477 -18.071 1.807 1.00 64.19 170 ARG A CA 1
ATOM 1313 C C . ARG A 1 170 ? -13.374 -18.263 0.769 1.00 64.19 170 ARG A C 1
ATOM 1315 O O . ARG A 1 170 ? -12.200 -18.246 1.125 1.00 64.19 170 ARG A O 1
ATOM 1322 N N . GLN A 1 171 ? -13.756 -18.524 -0.480 1.00 81.69 171 GLN A N 1
ATOM 1323 C CA . GLN A 1 171 ? -12.794 -18.748 -1.552 1.00 81.69 171 GLN A CA 1
ATOM 1324 C C . GLN A 1 171 ? -12.019 -17.454 -1.786 1.00 81.69 171 GLN A C 1
ATOM 1326 O O . GLN A 1 171 ? -12.597 -16.418 -2.117 1.00 81.69 171 GLN A O 1
ATOM 1331 N N . VAL A 1 172 ? -10.712 -17.533 -1.562 1.00 90.62 172 VAL A N 1
ATOM 1332 C CA . VAL A 1 172 ? -9.768 -16.465 -1.865 1.00 90.62 172 VAL A CA 1
ATOM 1333 C C . VAL A 1 172 ? -9.442 -16.525 -3.353 1.00 90.62 172 VAL A C 1
ATOM 1335 O O . VAL A 1 172 ? -9.211 -17.608 -3.892 1.00 90.62 172 VAL A O 1
ATOM 1338 N N . ALA A 1 173 ? -9.430 -15.371 -4.009 1.00 93.19 173 ALA A N 1
ATOM 1339 C CA . ALA A 1 173 ? -9.089 -15.229 -5.418 1.00 93.19 173 ALA A CA 1
ATOM 1340 C C . ALA A 1 173 ? -8.092 -14.082 -5.625 1.00 93.19 173 ALA A C 1
ATOM 1342 O O . ALA A 1 173 ? -7.880 -13.257 -4.733 1.00 93.19 173 ALA A O 1
ATOM 1343 N N . ASP A 1 174 ? -7.497 -14.040 -6.816 1.00 94.38 174 ASP A N 1
ATOM 1344 C CA . ASP A 1 174 ? -6.696 -12.903 -7.266 1.00 94.38 174 ASP A CA 1
ATOM 1345 C C . ASP A 1 174 ? -7.508 -11.600 -7.241 1.00 94.38 174 ASP A C 1
ATOM 1347 O O . ASP A 1 174 ? -8.737 -11.610 -7.337 1.00 94.38 174 ASP A O 1
ATOM 1351 N N . ASP A 1 175 ? -6.796 -10.477 -7.157 1.00 95.06 175 ASP A N 1
ATOM 1352 C CA . ASP A 1 175 ? -7.356 -9.121 -7.196 1.00 95.06 175 ASP A CA 1
ATOM 1353 C C . ASP A 1 175 ? -8.343 -8.810 -6.059 1.00 95.06 175 ASP A C 1
ATOM 1355 O O . ASP A 1 175 ? -9.227 -7.961 -6.162 1.00 95.06 175 ASP A O 1
ATOM 1359 N N . GLN A 1 176 ? -8.184 -9.499 -4.932 1.00 92.94 176 GLN A N 1
ATOM 1360 C CA . GLN A 1 176 ? -8.948 -9.233 -3.721 1.00 92.94 176 GLN A CA 1
ATOM 1361 C C . GLN A 1 176 ? -8.124 -8.436 -2.708 1.00 92.94 176 GLN A C 1
ATOM 1363 O O . GLN A 1 176 ? -6.899 -8.550 -2.631 1.00 92.94 176 GLN A O 1
ATOM 1368 N N . ASP A 1 177 ? -8.812 -7.644 -1.892 1.00 89.31 177 ASP A N 1
ATOM 1369 C CA . ASP A 1 177 ? -8.188 -6.925 -0.787 1.00 89.31 177 ASP A CA 1
ATOM 1370 C C . ASP A 1 177 ? -7.840 -7.928 0.344 1.00 89.31 177 ASP A C 1
ATOM 1372 O O . ASP A 1 177 ? -8.723 -8.669 0.809 1.00 89.31 177 ASP A O 1
ATOM 1376 N N . PRO A 1 178 ? -6.574 -7.993 0.800 1.00 89.38 178 PRO A N 1
ATOM 1377 C CA . PRO A 1 178 ? -6.146 -8.924 1.846 1.00 89.38 178 PRO A CA 1
ATOM 1378 C C . PRO A 1 178 ? -6.798 -8.650 3.212 1.00 89.38 178 PRO A C 1
ATOM 1380 O O . PRO A 1 178 ? -6.947 -9.573 4.012 1.00 89.38 178 PRO A O 1
ATOM 1383 N N . HIS A 1 179 ? -7.219 -7.416 3.494 1.00 89.56 179 HIS A N 1
ATOM 1384 C CA . HIS A 1 179 ? -7.944 -7.060 4.712 1.00 89.56 179 HIS A CA 1
ATOM 1385 C C . HIS A 1 179 ? -9.397 -7.543 4.663 1.00 89.56 179 HIS A C 1
ATOM 1387 O O . HIS A 1 179 ? -9.915 -8.091 5.638 1.00 89.56 179 HIS A O 1
ATOM 1393 N N . GLU A 1 180 ? -10.069 -7.399 3.517 1.00 86.38 180 GLU A N 1
ATOM 1394 C CA . GLU A 1 180 ? -11.467 -7.826 3.380 1.00 86.38 180 GLU A CA 1
ATOM 1395 C C . GLU A 1 180 ? -11.633 -9.340 3.420 1.00 86.38 180 GLU A C 1
ATOM 1397 O O . GLU A 1 180 ? -12.654 -9.838 3.902 1.00 86.38 180 GLU A O 1
ATOM 1402 N N . THR A 1 181 ? -10.647 -10.070 2.909 1.00 87.75 181 THR A N 1
ATOM 1403 C CA . THR A 1 181 ? -10.587 -11.535 2.949 1.00 87.75 181 THR A CA 1
ATOM 1404 C C . THR A 1 181 ? -10.037 -12.065 4.272 1.00 87.75 181 THR A C 1
ATOM 1406 O O . THR A 1 181 ? -10.289 -13.221 4.608 1.00 87.75 181 THR A O 1
ATOM 1409 N N . GLY A 1 182 ? -9.375 -11.212 5.062 1.00 88.69 182 GLY A N 1
ATOM 1410 C CA . GLY A 1 182 ? -8.752 -11.560 6.339 1.00 88.69 182 GLY A CA 1
ATOM 1411 C C . GLY A 1 182 ? -7.390 -12.243 6.204 1.00 88.69 182 GLY A C 1
ATOM 1412 O O . GLY A 1 182 ? -6.877 -12.756 7.198 1.00 88.69 182 GLY A O 1
ATOM 1413 N N . CYS A 1 183 ? -6.808 -12.246 5.004 1.00 89.19 183 CYS A N 1
ATOM 1414 C CA . CYS A 1 183 ? -5.475 -12.773 4.719 1.00 89.19 183 CYS A CA 1
ATOM 1415 C C . CYS A 1 183 ? -4.360 -11.931 5.351 1.00 89.19 183 CYS A C 1
ATOM 1417 O O . CYS A 1 183 ? -3.245 -12.400 5.547 1.00 89.19 183 CYS A O 1
ATOM 1419 N N . ASP A 1 184 ? -4.637 -10.683 5.718 1.00 89.81 184 ASP A N 1
ATOM 1420 C CA . ASP A 1 184 ? -3.683 -9.834 6.426 1.00 89.81 184 ASP A CA 1
ATOM 1421 C C . ASP A 1 184 ? -3.357 -10.319 7.853 1.00 89.81 184 ASP A C 1
ATOM 1423 O O . ASP A 1 184 ? -2.274 -10.011 8.361 1.00 89.81 184 ASP A O 1
ATOM 1427 N N . ARG A 1 185 ? -4.250 -11.105 8.475 1.00 91.06 185 ARG A N 1
ATOM 1428 C CA . ARG A 1 185 ? -4.163 -11.553 9.878 1.00 91.06 185 ARG A CA 1
ATOM 1429 C C . ARG A 1 185 ? -2.936 -12.403 10.189 1.00 91.06 185 ARG A C 1
ATOM 1431 O O . ARG A 1 185 ? -2.369 -12.267 11.268 1.00 91.06 185 ARG A O 1
ATOM 1438 N N . ASP A 1 186 ? -2.544 -13.275 9.268 1.00 90.69 186 ASP A N 1
ATOM 1439 C CA . ASP A 1 186 ? -1.359 -14.135 9.369 1.00 90.69 186 ASP A CA 1
ATOM 1440 C C . ASP A 1 186 ? -0.281 -13.749 8.344 1.00 90.69 186 ASP A C 1
ATOM 1442 O O . ASP A 1 186 ? 0.661 -14.505 8.097 1.00 90.69 186 ASP A O 1
ATOM 1446 N N . GLY A 1 187 ? -0.404 -12.556 7.753 1.00 90.81 187 GLY A N 1
ATOM 1447 C CA . GLY A 1 187 ? 0.566 -12.040 6.806 1.00 90.81 187 GLY A CA 1
ATOM 1448 C C . GLY A 1 187 ? 1.959 -11.928 7.432 1.00 90.81 187 GLY A C 1
ATOM 1449 O O . GLY A 1 187 ? 2.144 -11.352 8.509 1.00 90.81 187 GLY A O 1
ATOM 1450 N N . THR A 1 188 ? 2.970 -12.392 6.713 1.00 94.31 188 THR A N 1
ATOM 1451 C CA . THR A 1 188 ? 4.387 -12.275 7.075 1.00 94.31 188 THR A CA 1
ATOM 1452 C C . THR A 1 188 ? 5.162 -11.605 5.952 1.00 94.31 188 THR A C 1
ATOM 1454 O O . THR A 1 188 ? 4.759 -11.654 4.794 1.00 94.31 188 THR A O 1
ATOM 1457 N N . THR A 1 189 ? 6.248 -10.915 6.286 1.00 95.56 189 THR A N 1
ATOM 1458 C CA . THR A 1 189 ? 7.100 -10.276 5.277 1.00 95.56 189 THR A CA 1
ATOM 1459 C C . THR A 1 189 ? 8.024 -11.316 4.664 1.00 95.56 189 THR A C 1
ATOM 1461 O O . THR A 1 189 ? 8.745 -11.989 5.397 1.00 95.56 189 THR A O 1
ATOM 1464 N N . ILE A 1 190 ? 8.016 -11.426 3.336 1.00 95.12 190 ILE A N 1
ATOM 1465 C CA . ILE A 1 190 ? 8.843 -12.391 2.595 1.00 95.12 190 ILE A CA 1
ATOM 1466 C C . ILE A 1 190 ? 9.835 -11.730 1.632 1.00 95.12 190 ILE A C 1
ATOM 1468 O O . ILE A 1 190 ? 10.716 -12.403 1.109 1.00 95.12 190 ILE A O 1
ATOM 1472 N N . GLY A 1 191 ? 9.743 -10.414 1.429 1.00 94.50 191 GLY A N 1
ATOM 1473 C CA . GLY A 1 191 ? 10.724 -9.649 0.666 1.00 94.50 191 GLY A CA 1
ATOM 1474 C C . GLY A 1 191 ? 10.558 -8.147 0.856 1.00 94.50 191 GLY A C 1
ATOM 1475 O O . GLY A 1 191 ? 9.467 -7.669 1.166 1.00 94.50 191 GLY A O 1
ATOM 1476 N N . VAL A 1 192 ? 11.658 -7.415 0.696 1.00 96.81 192 VAL A N 1
ATOM 1477 C CA . VAL A 1 192 ? 11.722 -5.956 0.834 1.00 96.81 192 VAL A CA 1
ATOM 1478 C C . VAL A 1 192 ? 12.634 -5.407 -0.255 1.00 96.81 192 VAL A C 1
ATOM 1480 O O . VAL A 1 192 ? 13.649 -6.024 -0.586 1.00 96.81 192 VAL A O 1
ATOM 1483 N N . SER A 1 193 ? 12.291 -4.262 -0.833 1.00 97.62 193 SER A N 1
ATOM 1484 C CA . SER A 1 193 ? 13.176 -3.538 -1.748 1.00 97.62 193 SER A CA 1
ATOM 1485 C C . SER A 1 193 ? 13.054 -2.034 -1.553 1.00 97.62 193 SER A C 1
ATOM 1487 O O . SER A 1 193 ? 11.952 -1.504 -1.419 1.00 97.62 193 SER A O 1
ATOM 1489 N N . ASP A 1 194 ? 14.201 -1.360 -1.530 1.00 96.00 194 ASP A N 1
ATOM 1490 C CA . ASP A 1 194 ? 14.307 0.068 -1.243 1.00 96.00 194 ASP A CA 1
ATOM 1491 C C . ASP A 1 194 ? 14.135 0.904 -2.513 1.00 96.00 194 ASP A C 1
ATOM 1493 O O . ASP A 1 194 ? 14.794 0.668 -3.528 1.00 96.00 194 ASP A O 1
ATOM 1497 N N . VAL A 1 195 ? 13.301 1.939 -2.435 1.00 93.50 195 VAL A N 1
ATOM 1498 C CA . VAL A 1 195 ? 13.226 2.998 -3.444 1.00 93.50 195 VAL A CA 1
ATOM 1499 C C . VAL A 1 195 ? 14.256 4.058 -3.092 1.00 93.50 195 VAL A C 1
ATOM 1501 O O . VAL A 1 195 ? 14.134 4.753 -2.078 1.00 93.50 195 VAL A O 1
ATOM 1504 N N . VAL A 1 196 ? 15.269 4.189 -3.943 1.00 90.44 196 VAL A N 1
ATOM 1505 C CA . VAL A 1 196 ? 16.391 5.107 -3.737 1.00 90.44 196 VAL A CA 1
ATOM 1506 C C . VAL A 1 196 ? 16.326 6.243 -4.746 1.00 90.44 196 VAL A C 1
ATOM 1508 O O . VAL A 1 196 ? 16.315 6.011 -5.953 1.00 90.44 196 VAL A O 1
ATOM 1511 N N . VAL A 1 197 ? 16.355 7.482 -4.259 1.00 85.50 197 VAL A N 1
ATOM 1512 C CA . VAL A 1 197 ? 16.561 8.663 -5.107 1.00 85.50 197 VAL A CA 1
ATOM 1513 C C . VAL A 1 197 ? 18.058 8.922 -5.209 1.00 85.50 197 VAL A C 1
ATOM 1515 O O . VAL A 1 197 ? 18.750 8.977 -4.196 1.00 85.50 197 VAL A O 1
ATOM 1518 N N . ALA A 1 198 ? 18.578 9.037 -6.432 1.00 71.31 198 ALA A N 1
ATOM 1519 C CA . ALA A 1 198 ? 20.019 9.050 -6.686 1.00 71.31 198 ALA A CA 1
ATOM 1520 C C . ALA A 1 198 ? 20.728 10.370 -6.324 1.00 71.31 198 ALA A C 1
ATOM 1522 O O . ALA A 1 198 ? 21.950 10.362 -6.184 1.00 71.31 198 ALA A O 1
ATOM 1523 N N . GLN A 1 199 ? 20.007 11.490 -6.189 1.00 68.50 199 GLN A N 1
ATOM 1524 C CA . GLN A 1 199 ? 20.601 12.821 -6.016 1.00 68.50 199 GLN A CA 1
ATOM 1525 C C . GLN A 1 199 ? 19.859 13.664 -4.966 1.00 68.50 199 GLN A C 1
ATOM 1527 O O . GLN A 1 199 ? 18.634 13.576 -4.888 1.00 68.50 199 GLN A O 1
ATOM 1532 N N . PRO A 1 200 ? 20.570 14.512 -4.191 1.00 62.16 200 PRO A N 1
ATOM 1533 C CA . PRO A 1 200 ? 22.036 14.652 -4.115 1.00 62.16 200 PRO A CA 1
ATOM 1534 C C . PRO A 1 200 ? 22.733 13.570 -3.267 1.00 62.16 200 PRO A C 1
ATOM 1536 O O . PRO A 1 200 ? 23.944 13.397 -3.360 1.00 62.16 200 PRO A O 1
ATOM 1539 N N . TYR A 1 201 ? 21.982 12.803 -2.481 1.00 69.94 201 TYR A N 1
ATOM 1540 C CA . TYR A 1 201 ? 22.473 11.664 -1.705 1.00 69.94 201 TYR A CA 1
ATOM 1541 C C . TYR A 1 201 ? 21.594 10.469 -2.054 1.00 69.94 201 TYR A C 1
ATOM 1543 O O . TYR A 1 201 ? 20.384 10.656 -2.161 1.00 69.94 201 TYR A O 1
ATOM 1551 N N . ARG A 1 202 ? 22.167 9.267 -2.230 1.00 83.88 202 ARG A N 1
ATOM 1552 C CA . ARG A 1 202 ? 21.388 8.026 -2.396 1.00 83.88 202 ARG A CA 1
ATOM 1553 C C . ARG A 1 202 ? 20.495 7.826 -1.174 1.00 83.88 202 ARG A C 1
ATOM 1555 O O . ARG A 1 202 ? 20.919 7.246 -0.178 1.00 83.88 202 ARG A O 1
ATOM 1562 N N . LEU A 1 203 ? 19.279 8.346 -1.246 1.00 87.88 203 LEU A N 1
ATOM 1563 C CA . LEU A 1 203 ? 18.372 8.432 -0.119 1.00 87.88 203 LEU A CA 1
ATOM 1564 C C . LEU A 1 203 ? 17.245 7.433 -0.316 1.00 87.88 203 LEU A C 1
ATOM 1566 O O . LEU A 1 203 ? 16.537 7.483 -1.322 1.00 87.88 203 LEU A O 1
ATOM 1570 N N . VAL A 1 204 ? 17.075 6.541 0.658 1.00 91.75 204 VAL A N 1
ATOM 1571 C CA . VAL A 1 204 ? 15.930 5.630 0.703 1.00 91.75 204 VAL A CA 1
ATOM 1572 C C . VAL A 1 204 ? 14.696 6.432 1.105 1.00 91.75 204 VAL A C 1
ATOM 1574 O O . VAL A 1 204 ? 14.571 6.894 2.244 1.00 91.75 204 VAL A O 1
ATOM 1577 N N . VAL A 1 205 ? 13.784 6.623 0.158 1.00 92.69 205 VAL A N 1
ATOM 1578 C CA . VAL A 1 205 ? 12.558 7.406 0.369 1.00 92.69 205 VAL A CA 1
ATOM 1579 C C . VAL A 1 205 ? 11.363 6.519 0.710 1.00 92.69 205 VAL A C 1
ATOM 1581 O O . VAL A 1 205 ? 10.461 6.947 1.422 1.00 92.69 205 VAL A O 1
ATOM 1584 N N . ALA A 1 206 ? 11.374 5.263 0.277 1.00 95.12 206 ALA A N 1
ATOM 1585 C CA . ALA A 1 206 ? 10.324 4.302 0.578 1.00 95.12 206 ALA A CA 1
ATOM 1586 C C . ALA A 1 206 ? 10.830 2.869 0.424 1.00 95.12 206 ALA A C 1
ATOM 1588 O O . ALA A 1 206 ? 11.919 2.643 -0.103 1.00 95.12 206 ALA A O 1
ATOM 1589 N N . GLN A 1 207 ? 10.010 1.908 0.831 1.00 97.00 207 GLN A N 1
ATOM 1590 C CA . GLN A 1 207 ? 10.215 0.490 0.564 1.00 97.00 207 GLN A CA 1
ATOM 1591 C C . GLN A 1 207 ? 8.951 -0.124 -0.035 1.00 97.00 207 GLN A C 1
ATOM 1593 O O . GLN A 1 207 ? 7.831 0.265 0.306 1.00 97.00 207 GLN A O 1
ATOM 1598 N N . VAL A 1 208 ? 9.137 -1.119 -0.897 1.00 97.56 208 VAL A N 1
ATOM 1599 C CA . VAL A 1 208 ? 8.091 -2.080 -1.249 1.00 97.56 208 VAL A CA 1
ATOM 1600 C C . VAL A 1 208 ? 8.307 -3.352 -0.448 1.00 97.56 208 VAL A C 1
ATOM 1602 O O . VAL A 1 208 ? 9.391 -3.934 -0.459 1.00 97.56 208 VAL A O 1
ATOM 1605 N N . VAL A 1 209 ? 7.276 -3.762 0.282 1.00 97.19 209 VAL A N 1
ATOM 1606 C CA . VAL A 1 209 ? 7.288 -4.926 1.165 1.00 97.19 209 VAL A CA 1
ATOM 1607 C C . VAL A 1 209 ? 6.306 -5.958 0.634 1.00 97.19 209 VAL A C 1
ATOM 1609 O O . VAL A 1 209 ? 5.100 -5.718 0.602 1.00 97.19 209 VAL A O 1
ATOM 1612 N N . ALA A 1 210 ? 6.819 -7.127 0.265 1.00 96.88 210 ALA A N 1
ATOM 1613 C CA . ALA A 1 210 ? 6.011 -8.274 -0.113 1.00 96.88 210 ALA A CA 1
ATOM 1614 C C . ALA A 1 210 ? 5.546 -9.025 1.136 1.00 96.88 210 ALA A C 1
ATOM 1616 O O . ALA A 1 210 ? 6.347 -9.448 1.980 1.00 96.88 210 ALA A O 1
ATOM 1617 N N . ARG A 1 211 ? 4.232 -9.196 1.241 1.00 96.12 211 ARG A N 1
ATOM 1618 C CA . ARG A 1 211 ? 3.546 -9.854 2.352 1.00 96.12 211 ARG A CA 1
ATOM 1619 C C . ARG A 1 211 ? 2.939 -11.162 1.865 1.00 96.12 211 ARG A C 1
ATOM 1621 O O . ARG A 1 211 ? 2.393 -11.185 0.771 1.00 96.12 211 ARG A O 1
ATOM 1628 N N . TYR A 1 212 ? 3.014 -12.219 2.669 1.00 95.62 212 TYR A N 1
ATOM 1629 C CA . TYR A 1 212 ? 2.460 -13.538 2.362 1.00 95.62 212 TYR A CA 1
ATOM 1630 C C . TYR A 1 212 ? 1.621 -14.086 3.507 1.00 95.62 212 TYR A C 1
ATOM 1632 O O . TYR A 1 212 ? 2.065 -14.080 4.656 1.00 95.62 212 TYR A O 1
ATOM 1640 N N . SER A 1 213 ? 0.449 -14.615 3.168 1.00 94.44 213 SER A N 1
ATOM 1641 C CA . SER A 1 213 ? -0.445 -15.327 4.081 1.00 94.44 213 SER A CA 1
ATOM 1642 C C . SER A 1 213 ? -0.391 -16.833 3.815 1.00 94.44 213 SER A C 1
ATOM 1644 O O . SER A 1 213 ? -0.774 -17.262 2.722 1.00 94.44 213 SER A O 1
ATOM 1646 N N . PRO A 1 214 ? 0.038 -17.657 4.789 1.00 91.50 214 PRO A N 1
ATOM 1647 C CA . PRO A 1 214 ? -0.056 -19.109 4.686 1.00 91.50 214 PRO A CA 1
ATOM 1648 C C . PRO A 1 214 ? -1.497 -19.621 4.576 1.00 91.50 214 PRO A C 1
ATOM 1650 O O . PRO A 1 214 ? -1.744 -20.541 3.800 1.00 91.50 214 PRO A O 1
ATOM 1653 N N . SER A 1 215 ? -2.443 -19.041 5.324 1.00 90.25 215 SER A N 1
ATOM 1654 C CA . SER A 1 215 ? -3.845 -19.487 5.322 1.00 90.25 215 SER A CA 1
ATOM 1655 C C . SER A 1 215 ? -4.564 -19.209 4.003 1.00 90.25 215 SER A C 1
ATOM 1657 O O . SER A 1 215 ? -5.397 -20.011 3.584 1.00 90.25 215 SER A O 1
ATOM 1659 N N . CYS A 1 216 ? -4.210 -18.118 3.324 1.00 91.81 216 CYS A N 1
ATOM 1660 C CA . CYS A 1 216 ? -4.777 -17.763 2.026 1.00 91.81 216 CYS A CA 1
ATOM 1661 C C . CYS A 1 216 ? -3.925 -18.189 0.829 1.00 91.81 216 CYS A C 1
ATOM 1663 O O . CYS A 1 216 ? -4.388 -18.096 -0.306 1.00 91.81 216 CYS A O 1
ATOM 1665 N N . ALA A 1 217 ? -2.679 -18.610 1.065 1.00 92.94 217 ALA A N 1
ATOM 1666 C CA . ALA A 1 217 ? -1.677 -18.853 0.031 1.00 92.94 217 ALA A CA 1
ATOM 1667 C C . ALA A 1 217 ? -1.580 -17.691 -0.981 1.00 92.94 217 ALA A C 1
ATOM 1669 O O . ALA A 1 217 ? -1.535 -17.917 -2.189 1.00 92.94 217 ALA A O 1
ATOM 1670 N N . ALA A 1 218 ? -1.560 -16.448 -0.490 1.00 94.69 218 ALA A N 1
ATOM 1671 C CA . ALA A 1 218 ? -1.609 -15.232 -1.305 1.00 94.69 218 ALA A CA 1
ATOM 1672 C C . ALA A 1 218 ? -0.500 -14.239 -0.929 1.00 94.69 218 ALA A C 1
ATOM 1674 O O . ALA A 1 218 ? -0.064 -14.197 0.225 1.00 94.69 218 ALA A O 1
ATOM 1675 N N . ILE A 1 219 ? -0.055 -13.451 -1.911 1.00 96.75 219 ILE A N 1
ATOM 1676 C CA . ILE A 1 219 ? 0.989 -12.429 -1.805 1.00 96.75 219 ILE A CA 1
ATOM 1677 C C . ILE A 1 219 ? 0.428 -11.066 -2.219 1.00 96.75 219 ILE A C 1
ATOM 1679 O O . ILE A 1 219 ? -0.287 -10.965 -3.213 1.00 96.75 219 ILE A O 1
ATOM 1683 N N . TRP A 1 220 ? 0.780 -10.010 -1.489 1.00 96.12 220 TRP A N 1
ATOM 1684 C CA . TRP A 1 220 ? 0.445 -8.621 -1.829 1.00 96.12 220 TRP A CA 1
ATOM 1685 C C . TRP A 1 220 ? 1.578 -7.668 -1.459 1.00 96.12 220 TRP A C 1
ATOM 1687 O O . TRP A 1 220 ? 2.470 -8.014 -0.678 1.00 96.12 220 TRP A O 1
ATOM 1697 N N . MET A 1 221 ? 1.539 -6.460 -2.019 1.00 97.00 221 MET A N 1
ATOM 1698 C CA . MET A 1 221 ? 2.532 -5.423 -1.770 1.00 97.00 221 MET A CA 1
ATOM 1699 C C . MET A 1 221 ? 2.033 -4.401 -0.767 1.00 97.00 221 MET A C 1
ATOM 1701 O O . MET A 1 221 ? 0.871 -3.994 -0.772 1.00 97.00 221 MET A O 1
ATOM 1705 N N . ARG A 1 222 ? 2.951 -3.959 0.085 1.00 95.44 222 ARG A N 1
ATOM 1706 C CA . ARG A 1 222 ? 2.774 -2.840 0.997 1.00 95.44 222 ARG A CA 1
ATOM 1707 C C . ARG A 1 222 ? 3.860 -1.810 0.723 1.00 95.44 222 ARG A C 1
ATOM 1709 O O . ARG A 1 222 ? 5.046 -2.121 0.751 1.00 95.44 222 ARG A O 1
ATOM 1716 N N . PHE A 1 223 ? 3.436 -0.587 0.469 1.00 95.44 223 PHE A N 1
ATOM 1717 C CA . PHE A 1 223 ? 4.297 0.582 0.430 1.00 95.44 223 PHE A CA 1
ATOM 1718 C C . PHE A 1 223 ? 4.601 1.038 1.862 1.00 95.44 223 PHE A C 1
ATOM 1720 O O . PHE A 1 223 ? 3.674 1.245 2.642 1.00 95.44 223 PHE A O 1
ATOM 1727 N N . GLU A 1 224 ? 5.878 1.209 2.197 1.00 95.25 224 GLU A N 1
ATOM 1728 C CA . GLU A 1 224 ? 6.341 1.761 3.476 1.00 95.25 224 GLU A CA 1
ATOM 1729 C C . GLU A 1 224 ? 7.101 3.072 3.229 1.00 95.25 224 GLU A C 1
ATOM 1731 O O . GLU A 1 224 ? 8.221 3.038 2.708 1.00 95.25 224 GLU A O 1
ATOM 1736 N N . PRO A 1 225 ? 6.536 4.236 3.580 1.00 92.62 225 PRO A N 1
ATOM 1737 C CA . PRO A 1 225 ? 7.232 5.508 3.432 1.00 92.62 225 PRO A CA 1
ATOM 1738 C C . PRO A 1 225 ? 8.324 5.683 4.494 1.00 92.62 225 PRO A C 1
ATOM 1740 O O . PRO A 1 225 ? 8.200 5.213 5.627 1.00 92.62 225 PRO A O 1
ATOM 1743 N N . THR A 1 226 ? 9.368 6.446 4.168 1.00 91.44 226 THR A N 1
ATOM 1744 C CA . THR A 1 226 ? 10.310 6.962 5.170 1.00 91.44 226 THR A CA 1
ATOM 1745 C C . THR A 1 226 ? 10.059 8.447 5.438 1.00 91.44 226 THR A C 1
ATOM 1747 O O . THR A 1 226 ? 9.471 9.163 4.628 1.00 91.44 226 THR A O 1
ATOM 1750 N N . ARG A 1 227 ? 10.619 8.968 6.540 1.00 88.88 227 ARG A N 1
ATOM 1751 C CA . ARG A 1 227 ? 10.615 10.416 6.842 1.00 88.88 227 ARG A CA 1
ATOM 1752 C C . ARG A 1 227 ? 11.293 11.276 5.767 1.00 88.88 227 ARG A C 1
ATOM 1754 O O . ARG A 1 227 ? 11.232 12.505 5.823 1.00 88.88 227 ARG A O 1
ATOM 1761 N N . ALA A 1 228 ? 12.054 10.670 4.854 1.00 89.00 228 ALA A N 1
ATOM 1762 C CA . ALA A 1 228 ? 12.611 11.390 3.719 1.00 89.00 228 ALA A CA 1
ATOM 1763 C C . ALA A 1 228 ? 11.518 11.742 2.706 1.00 89.00 228 ALA A C 1
ATOM 1765 O O . ALA A 1 228 ? 11.474 12.884 2.258 1.00 89.00 228 ALA A O 1
ATOM 1766 N N . LEU A 1 229 ? 10.613 10.807 2.407 1.00 90.25 229 LEU A N 1
ATOM 1767 C CA . LEU A 1 229 ? 9.522 11.048 1.470 1.00 90.25 229 LEU A CA 1
ATOM 1768 C C . LEU A 1 229 ? 8.533 12.091 1.988 1.00 90.25 229 LEU A C 1
ATOM 1770 O O . LEU A 1 229 ? 8.157 12.971 1.225 1.00 90.25 229 LEU A O 1
ATOM 1774 N N . ASP A 1 230 ? 8.220 12.070 3.289 1.00 88.25 230 ASP A N 1
ATOM 1775 C CA . ASP A 1 230 ? 7.381 13.094 3.943 1.00 88.25 230 ASP A CA 1
ATOM 1776 C C . ASP A 1 230 ? 7.843 14.525 3.655 1.00 88.25 230 ASP A C 1
ATOM 1778 O O . ASP A 1 230 ? 7.037 15.447 3.570 1.00 88.25 230 ASP A O 1
ATOM 1782 N N . ARG A 1 231 ? 9.161 14.718 3.545 1.00 87.00 231 ARG A N 1
ATOM 1783 C CA . ARG A 1 231 ? 9.777 16.030 3.334 1.00 87.00 231 ARG A CA 1
ATOM 1784 C C . ARG A 1 231 ? 9.975 16.353 1.861 1.00 87.00 231 ARG A C 1
ATOM 1786 O O . ARG A 1 231 ? 9.872 17.515 1.491 1.00 87.00 231 ARG A O 1
ATOM 1793 N N . LEU A 1 232 ? 10.309 15.350 1.052 1.00 87.50 232 LEU A N 1
ATOM 1794 C CA . LEU A 1 232 ? 10.640 15.537 -0.360 1.00 87.50 232 LEU A CA 1
ATOM 1795 C C . LEU A 1 232 ? 9.401 15.624 -1.244 1.00 87.50 232 LEU A C 1
ATOM 1797 O O . LEU A 1 232 ? 9.344 16.486 -2.110 1.00 87.50 232 LEU A O 1
ATOM 1801 N N . ALA A 1 233 ? 8.432 14.739 -1.027 1.00 89.06 233 ALA A N 1
ATOM 1802 C CA . ALA A 1 233 ? 7.245 14.624 -1.859 1.00 89.06 233 ALA A CA 1
ATOM 1803 C C . ALA A 1 233 ? 6.041 14.169 -1.024 1.00 89.06 233 ALA A C 1
ATOM 1805 O O . ALA A 1 233 ? 5.608 13.015 -1.116 1.00 89.06 233 ALA A O 1
ATOM 1806 N N . PRO A 1 234 ? 5.481 15.074 -0.199 1.00 84.44 234 PRO A N 1
ATOM 1807 C CA . PRO A 1 234 ? 4.355 14.765 0.680 1.00 84.44 234 PRO A CA 1
ATOM 1808 C C . PRO A 1 234 ? 3.077 14.375 -0.070 1.00 84.44 234 PRO A C 1
ATOM 1810 O O . PRO A 1 234 ? 2.186 13.824 0.560 1.00 84.44 234 PRO A O 1
ATOM 1813 N N . ASN A 1 235 ? 3.009 14.633 -1.382 1.00 85.25 235 ASN A N 1
ATOM 1814 C CA . ASN A 1 235 ? 1.863 14.346 -2.246 1.00 85.25 235 ASN A CA 1
ATOM 1815 C C . ASN A 1 235 ? 2.232 13.414 -3.417 1.00 85.25 235 ASN A C 1
ATOM 1817 O O . ASN A 1 235 ? 1.558 13.426 -4.448 1.00 85.25 235 ASN A O 1
ATOM 1821 N N . ALA A 1 236 ? 3.321 12.641 -3.298 1.00 90.62 236 ALA A N 1
ATOM 1822 C CA . ALA A 1 236 ? 3.757 11.737 -4.360 1.00 90.62 236 ALA A CA 1
ATOM 1823 C C . ALA A 1 236 ? 2.641 10.766 -4.754 1.00 90.62 236 ALA A C 1
ATOM 1825 O O . ALA A 1 236 ? 2.011 10.155 -3.891 1.00 90.62 236 ALA A O 1
ATOM 1826 N N . ARG A 1 237 ? 2.443 10.529 -6.052 1.00 93.88 237 ARG A N 1
ATOM 1827 C CA . ARG A 1 237 ? 1.574 9.433 -6.483 1.00 93.88 237 ARG A CA 1
ATOM 1828 C C . ARG A 1 237 ? 2.326 8.113 -6.381 1.00 93.88 237 ARG A C 1
ATOM 1830 O O . ARG A 1 237 ? 3.396 7.944 -6.963 1.00 93.88 237 ARG A O 1
ATOM 1837 N N . VAL A 1 238 ? 1.738 7.175 -5.654 1.00 94.06 238 VAL A N 1
ATOM 1838 C CA . VAL A 1 238 ? 2.246 5.824 -5.432 1.00 94.06 238 VAL A CA 1
ATOM 1839 C C . VAL A 1 238 ? 1.532 4.878 -6.382 1.00 94.06 238 VAL A C 1
ATOM 1841 O O . VAL A 1 238 ? 0.306 4.867 -6.433 1.00 94.06 238 VAL A O 1
ATOM 1844 N N . THR A 1 239 ? 2.290 4.065 -7.113 1.00 95.81 239 THR A N 1
ATOM 1845 C CA . THR A 1 239 ? 1.763 2.938 -7.890 1.00 95.81 239 THR A CA 1
ATOM 1846 C C . THR A 1 239 ? 2.407 1.649 -7.405 1.00 95.81 239 THR A C 1
ATOM 1848 O O . THR A 1 239 ? 3.629 1.525 -7.407 1.00 95.81 239 THR A O 1
ATOM 1851 N N . LEU A 1 240 ? 1.577 0.707 -6.968 1.00 95.75 240 LEU A N 1
ATOM 1852 C CA . LEU A 1 240 ? 1.950 -0.635 -6.545 1.00 95.75 240 LEU A CA 1
ATOM 1853 C C . LEU A 1 240 ? 1.421 -1.640 -7.564 1.00 95.75 240 LEU A C 1
ATOM 1855 O O . LEU A 1 240 ? 0.219 -1.706 -7.800 1.00 95.75 240 LEU A O 1
ATOM 1859 N N . LEU A 1 241 ? 2.312 -2.445 -8.123 1.00 95.38 241 LEU A N 1
ATOM 1860 C CA . LEU A 1 241 ? 1.997 -3.561 -9.002 1.00 95.38 241 LEU A CA 1
ATOM 1861 C C . LEU A 1 241 ? 2.406 -4.858 -8.303 1.00 95.38 241 LEU A C 1
ATOM 1863 O O . LEU A 1 241 ? 3.524 -4.967 -7.804 1.00 95.38 241 LEU A O 1
ATOM 1867 N N . ALA A 1 242 ? 1.514 -5.840 -8.282 1.00 95.88 242 ALA A N 1
ATOM 1868 C CA . ALA A 1 242 ? 1.877 -7.227 -8.030 1.00 95.88 242 ALA A CA 1
ATOM 1869 C C . ALA A 1 242 ? 1.646 -8.014 -9.318 1.00 95.88 242 ALA A C 1
ATOM 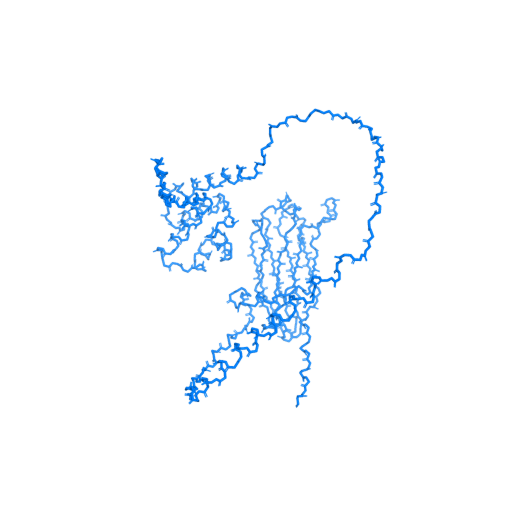1871 O O . ALA A 1 242 ? 0.557 -7.945 -9.879 1.00 95.88 242 ALA A O 1
ATOM 1872 N N . GLU A 1 243 ? 2.653 -8.747 -9.783 1.00 96.69 243 GLU A N 1
ATOM 1873 C CA . GLU A 1 243 ? 2.598 -9.536 -11.013 1.00 96.69 243 GLU A CA 1
ATOM 1874 C C . GLU A 1 243 ? 3.027 -10.978 -10.747 1.00 96.69 243 GLU A C 1
ATOM 1876 O O . GLU A 1 243 ? 4.028 -11.223 -10.077 1.00 96.69 243 GLU A O 1
ATOM 1881 N N . ARG A 1 244 ? 2.287 -11.940 -11.296 1.00 96.50 244 ARG A N 1
ATOM 1882 C CA . ARG A 1 244 ? 2.622 -13.360 -11.336 1.00 96.50 244 ARG A CA 1
ATOM 1883 C C . ARG A 1 244 ? 3.050 -13.727 -12.762 1.00 96.50 244 ARG A C 1
ATOM 1885 O O . ARG A 1 244 ? 2.196 -13.889 -13.633 1.00 96.50 244 ARG A O 1
ATOM 1892 N N . PRO A 1 245 ? 4.360 -13.894 -13.030 1.00 95.75 245 PRO A N 1
ATOM 1893 C CA . PRO A 1 245 ? 4.853 -14.115 -14.392 1.00 95.75 245 PRO A CA 1
ATOM 1894 C C . PRO A 1 245 ? 4.385 -15.425 -15.033 1.00 95.75 245 PRO A C 1
ATOM 1896 O O . PRO A 1 245 ? 4.361 -15.530 -16.253 1.00 95.75 245 PRO A O 1
ATOM 1899 N N . ALA A 1 246 ? 4.027 -16.429 -14.227 1.00 94.44 246 ALA A N 1
ATOM 1900 C CA . ALA A 1 246 ? 3.645 -17.753 -14.720 1.00 94.44 246 ALA A CA 1
ATOM 1901 C C . ALA A 1 246 ? 2.379 -17.739 -15.596 1.00 94.44 246 ALA A C 1
ATOM 1903 O O . ALA A 1 246 ? 2.228 -18.602 -16.457 1.00 94.44 246 ALA A O 1
ATOM 1904 N N . ASP A 1 247 ? 1.477 -16.785 -15.365 1.00 94.44 247 ASP A N 1
ATOM 1905 C CA . ASP A 1 247 ? 0.218 -16.629 -16.098 1.00 94.44 247 ASP A CA 1
ATOM 1906 C C . ASP A 1 247 ? -0.076 -15.172 -16.487 1.00 94.44 247 ASP A C 1
ATOM 1908 O O . ASP A 1 247 ? -1.200 -14.842 -16.869 1.00 94.44 247 ASP A O 1
ATOM 1912 N N . HIS A 1 248 ? 0.936 -14.303 -16.403 1.00 93.94 248 HIS A N 1
ATOM 1913 C CA . HIS A 1 248 ? 0.850 -12.876 -16.717 1.00 93.94 248 HIS A CA 1
ATOM 1914 C C . HIS A 1 248 ? -0.273 -12.142 -15.972 1.00 93.94 248 HIS A C 1
ATOM 1916 O O . HIS A 1 248 ? -0.823 -11.155 -16.474 1.00 93.94 248 HIS A O 1
ATOM 1922 N N . ARG A 1 249 ? -0.647 -12.606 -14.770 1.00 95.88 249 ARG A N 1
ATOM 1923 C CA . ARG A 1 249 ? -1.619 -11.887 -13.949 1.00 95.88 249 ARG A CA 1
ATOM 1924 C C . ARG A 1 249 ? -0.965 -10.776 -13.158 1.00 95.88 249 ARG A C 1
ATOM 1926 O O . ARG A 1 249 ? -0.085 -11.021 -12.347 1.00 95.88 249 ARG A O 1
ATOM 1933 N N . GLY A 1 250 ? -1.446 -9.558 -13.384 1.00 94.12 250 GLY A N 1
ATOM 1934 C CA . GLY A 1 250 ? -1.043 -8.362 -12.663 1.00 94.12 250 GLY A CA 1
ATOM 1935 C C . GLY A 1 250 ? -2.235 -7.678 -12.008 1.00 94.12 250 GLY A C 1
ATOM 1936 O O . GLY A 1 250 ? -3.327 -7.657 -12.578 1.00 94.12 250 GLY A O 1
ATOM 1937 N N . VAL A 1 251 ? -2.010 -7.111 -10.827 1.00 93.12 251 VAL A N 1
ATOM 1938 C CA . VAL A 1 251 ? -2.949 -6.222 -10.134 1.00 93.12 251 VAL A CA 1
ATOM 1939 C C . VAL A 1 251 ? -2.235 -4.927 -9.791 1.00 93.12 251 VAL A C 1
ATOM 1941 O O . VAL A 1 251 ? -1.142 -4.939 -9.219 1.00 93.12 251 VAL A O 1
ATOM 1944 N N . THR A 1 252 ? -2.857 -3.808 -10.149 1.00 93.69 252 THR A N 1
ATOM 1945 C CA . THR A 1 252 ? -2.282 -2.474 -9.967 1.00 93.69 252 THR A CA 1
ATOM 1946 C C . THR A 1 252 ? -3.148 -1.669 -9.020 1.00 93.69 252 THR A C 1
ATOM 1948 O O . THR A 1 252 ? -4.357 -1.555 -9.205 1.00 93.69 252 THR A O 1
ATOM 1951 N N . PHE A 1 253 ? -2.508 -1.059 -8.033 1.00 90.69 253 PHE A N 1
ATOM 1952 C CA . PHE A 1 253 ? -3.098 -0.055 -7.170 1.00 90.69 253 PHE A CA 1
ATOM 1953 C C . PHE A 1 253 ? -2.353 1.264 -7.353 1.00 90.69 253 PHE A C 1
ATOM 1955 O O . PHE A 1 253 ? -1.124 1.292 -7.310 1.00 90.69 253 PHE A O 1
ATOM 1962 N N . SER A 1 254 ? -3.089 2.363 -7.499 1.00 92.38 254 SER A N 1
ATOM 1963 C CA . SER A 1 254 ? -2.515 3.707 -7.523 1.00 92.38 254 SER A CA 1
ATOM 1964 C C . SER A 1 254 ? -3.268 4.620 -6.566 1.00 92.38 254 SER A C 1
ATOM 1966 O O . SER A 1 254 ? -4.496 4.590 -6.507 1.00 92.38 254 SER A O 1
ATOM 1968 N N . GLY A 1 255 ? -2.533 5.456 -5.840 1.00 85.88 255 GLY A N 1
ATOM 1969 C CA . GLY A 1 255 ? -3.102 6.408 -4.893 1.00 85.88 255 GLY A CA 1
ATOM 1970 C C . GLY A 1 255 ? -2.126 7.523 -4.555 1.00 85.88 255 GLY A C 1
ATOM 1971 O O . GLY A 1 255 ? -0.927 7.414 -4.811 1.00 85.88 255 GLY A O 1
ATOM 1972 N N . ASP A 1 256 ? -2.645 8.606 -3.992 1.00 88.62 256 ASP A N 1
ATOM 1973 C CA . ASP A 1 256 ? -1.818 9.725 -3.551 1.00 88.62 256 ASP A CA 1
ATOM 1974 C C . ASP A 1 256 ? -1.259 9.439 -2.157 1.00 88.62 256 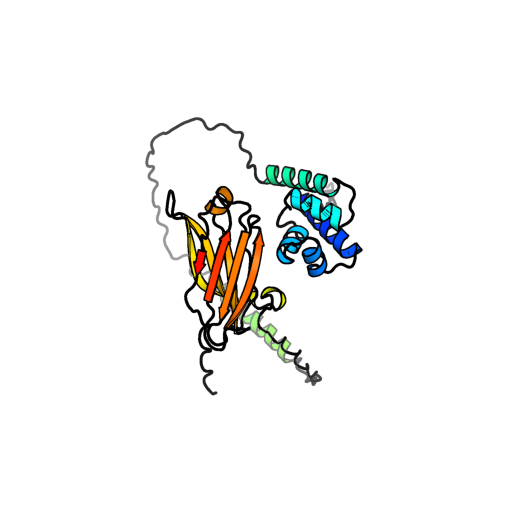ASP A C 1
ATOM 1976 O O . ASP A 1 256 ? -1.960 8.953 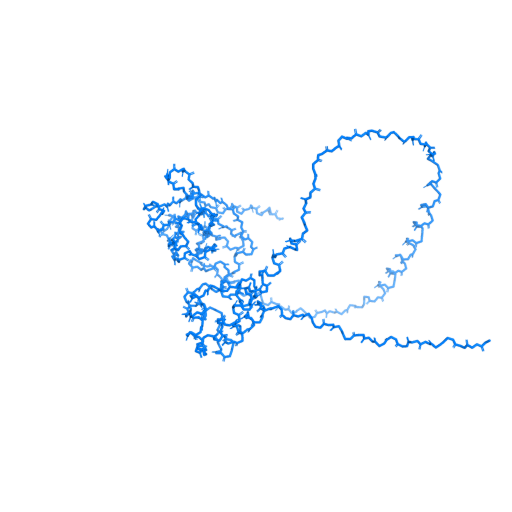-1.263 1.00 88.62 256 ASP A O 1
ATOM 1980 N N . TYR A 1 257 ? 0.031 9.706 -1.983 1.00 87.19 257 TYR A N 1
ATOM 1981 C CA . TYR A 1 257 ? 0.678 9.607 -0.692 1.00 87.19 257 TYR A CA 1
ATOM 1982 C C . TYR A 1 257 ? 0.147 10.702 0.231 1.00 87.19 257 TYR A C 1
ATOM 1984 O O . TYR A 1 257 ? 0.176 11.874 -0.120 1.00 87.19 257 TYR A O 1
ATOM 1992 N N . VAL A 1 258 ? -0.328 10.309 1.415 1.00 82.38 258 VAL A N 1
ATOM 1993 C CA . VAL A 1 258 ? -0.865 11.224 2.441 1.00 82.38 258 VAL A CA 1
ATOM 1994 C C . VAL A 1 258 ? -0.297 10.911 3.832 1.00 82.38 258 VAL A C 1
ATOM 1996 O O . VAL A 1 258 ? -0.988 10.958 4.855 1.00 82.38 258 VAL A O 1
ATOM 1999 N N . GLY A 1 259 ? 0.975 10.509 3.887 1.00 79.62 259 GLY A N 1
ATOM 2000 C CA . GLY A 1 259 ? 1.649 10.199 5.153 1.00 79.62 259 GLY A CA 1
ATOM 2001 C C . GLY A 1 259 ? 1.344 8.807 5.718 1.00 79.62 259 GLY A C 1
ATOM 2002 O O . GLY A 1 259 ? 1.484 8.597 6.924 1.00 79.62 259 GLY A O 1
ATOM 2003 N N . VAL A 1 260 ? 0.853 7.871 4.894 1.00 79.62 260 VAL A N 1
ATOM 2004 C CA . VAL A 1 260 ? 0.547 6.490 5.308 1.00 79.62 260 VAL A CA 1
ATOM 2005 C C . VAL A 1 260 ? 1.034 5.433 4.329 1.00 79.62 260 VAL A C 1
ATOM 2007 O O . VAL A 1 260 ? 1.138 5.711 3.134 1.00 79.62 260 VAL A O 1
ATOM 2010 N N . PRO A 1 261 ? 1.254 4.202 4.826 1.00 85.12 261 PRO A N 1
ATOM 2011 C CA . PRO A 1 261 ? 1.352 3.017 3.993 1.00 85.12 261 PRO A CA 1
ATOM 2012 C C . PRO A 1 261 ? 0.136 2.840 3.081 1.00 85.12 261 PRO A C 1
ATOM 2014 O O . PRO A 1 261 ? -0.990 3.184 3.442 1.00 85.12 261 PRO A O 1
ATOM 2017 N N . LEU A 1 262 ? 0.382 2.251 1.918 1.00 87.75 262 LEU A N 1
ATOM 2018 C CA . LEU A 1 262 ? -0.623 1.860 0.934 1.00 87.75 262 LEU A CA 1
ATOM 2019 C C . LEU A 1 262 ? -0.430 0.380 0.606 1.00 87.75 262 LEU A C 1
ATOM 2021 O O . LEU A 1 262 ? 0.658 -0.167 0.795 1.00 87.75 262 LEU A O 1
ATOM 2025 N N . TRP A 1 263 ? -1.481 -0.270 0.121 1.00 92.06 263 TRP A N 1
ATOM 2026 C CA . TRP A 1 263 ? -1.491 -1.708 -0.133 1.00 92.06 263 TRP A CA 1
ATOM 2027 C C . TRP A 1 263 ? -2.020 -1.992 -1.531 1.00 92.06 263 TRP A C 1
ATOM 2029 O O . TRP A 1 263 ? -2.947 -1.327 -1.985 1.00 92.06 263 TRP A O 1
ATOM 2039 N N . SER A 1 264 ? -1.440 -2.987 -2.198 1.00 92.69 264 SER A N 1
ATOM 2040 C CA . SER A 1 264 ? -2.032 -3.567 -3.399 1.00 92.69 264 SER A CA 1
ATOM 2041 C C . SER A 1 264 ? -3.071 -4.624 -3.029 1.00 92.69 264 SER A C 1
ATOM 2043 O O . SER A 1 264 ? -3.059 -5.172 -1.921 1.00 92.69 264 SER A O 1
ATOM 2045 N N . ASN A 1 265 ? -3.897 -4.992 -4.006 1.00 93.00 265 ASN A N 1
ATOM 2046 C CA . ASN A 1 265 ? -4.627 -6.252 -3.946 1.00 93.00 265 ASN A CA 1
ATOM 2047 C C . ASN A 1 265 ? -3.655 -7.438 -3.984 1.00 93.00 265 ASN A C 1
ATOM 2049 O O . ASN A 1 265 ? -2.482 -7.301 -4.359 1.00 93.00 265 ASN A O 1
ATOM 2053 N N . MET A 1 266 ? -4.146 -8.598 -3.559 1.00 94.44 266 MET A N 1
ATOM 2054 C CA . MET A 1 266 ? -3.357 -9.821 -3.504 1.00 94.44 266 MET A CA 1
ATOM 2055 C C . MET A 1 266 ? -3.487 -10.662 -4.772 1.00 94.44 266 MET A C 1
ATOM 2057 O O . MET A 1 266 ? -4.523 -10.676 -5.436 1.00 94.44 266 MET A O 1
ATOM 2061 N N . LEU A 1 267 ? -2.431 -11.413 -5.058 1.00 96.62 267 LEU A N 1
ATOM 2062 C CA . LEU A 1 267 ? -2.428 -12.521 -6.001 1.00 96.62 267 LEU A CA 1
ATOM 2063 C C . LEU A 1 267 ? -2.208 -13.817 -5.233 1.00 96.62 267 LEU A C 1
ATOM 2065 O O . LEU A 1 267 ? -1.407 -13.870 -4.299 1.00 96.62 267 LEU A O 1
ATOM 2069 N N . LEU A 1 268 ? -2.869 -14.889 -5.647 1.00 94.19 268 LEU A N 1
ATOM 2070 C CA . LEU A 1 268 ? -2.530 -16.229 -5.199 1.00 94.19 268 LEU A CA 1
ATOM 2071 C C . LEU A 1 268 ? -1.056 -16.510 -5.523 1.00 94.19 268 LEU A C 1
ATOM 2073 O O . LEU A 1 268 ? -0.557 -16.210 -6.608 1.00 94.19 268 LEU A O 1
ATOM 2077 N N . ALA A 1 269 ? -0.347 -17.132 -4.589 1.00 88.69 269 ALA A N 1
ATOM 2078 C CA . ALA A 1 269 ? 1.069 -17.462 -4.722 1.00 88.69 269 ALA A CA 1
ATOM 2079 C C . ALA A 1 269 ? 1.320 -18.624 -5.701 1.00 88.69 269 ALA A C 1
ATOM 2081 O O . ALA A 1 269 ? 2.433 -19.135 -5.774 1.00 88.69 269 ALA A O 1
ATOM 2082 N N . ARG A 1 270 ? 0.288 -19.104 -6.407 1.00 85.75 270 ARG A N 1
ATOM 2083 C CA . ARG A 1 270 ? 0.372 -20.192 -7.382 1.00 85.75 270 ARG A CA 1
ATOM 2084 C C . ARG A 1 270 ? -0.434 -19.857 -8.643 1.00 85.75 270 ARG A C 1
ATOM 2086 O O . ARG A 1 270 ? -1.491 -19.248 -8.512 1.00 85.75 270 ARG A O 1
ATOM 2093 N N . PRO A 1 271 ? 0.016 -20.331 -9.820 1.00 80.19 271 PRO A N 1
ATOM 2094 C CA . PRO A 1 271 ? 1.277 -21.048 -10.038 1.00 80.19 271 PRO A CA 1
ATOM 2095 C C . PRO A 1 271 ? 2.498 -20.107 -9.983 1.00 80.19 271 PRO A C 1
ATOM 2097 O O . PRO A 1 271 ? 2.460 -19.000 -10.500 1.00 80.19 271 PRO A O 1
ATOM 2100 N N . GLY A 1 272 ? 3.602 -20.548 -9.374 1.00 85.12 272 GLY A N 1
ATOM 2101 C CA . GLY A 1 272 ? 4.881 -19.826 -9.426 1.00 85.12 272 GLY A CA 1
ATOM 2102 C C . GLY A 1 272 ? 5.113 -18.810 -8.304 1.00 85.12 272 GLY A C 1
ATOM 2103 O O . GLY A 1 272 ? 4.987 -19.136 -7.128 1.00 85.12 272 GLY A O 1
ATOM 2104 N N . CYS A 1 273 ? 5.561 -17.612 -8.671 1.00 93.69 273 CYS A N 1
ATOM 2105 C CA . CYS A 1 273 ? 5.966 -16.552 -7.752 1.00 93.69 273 CYS A CA 1
ATOM 2106 C C . CYS A 1 273 ? 5.273 -15.237 -8.101 1.00 93.69 273 CYS A C 1
ATOM 2108 O O . CYS A 1 273 ? 4.748 -15.081 -9.201 1.00 93.69 273 CYS A O 1
ATOM 2110 N N . VAL A 1 274 ? 5.333 -14.279 -7.184 1.00 96.75 274 VAL A N 1
ATOM 2111 C CA . VAL A 1 274 ? 4.838 -12.919 -7.374 1.00 96.75 274 VAL A CA 1
ATOM 2112 C C . VAL A 1 274 ? 6.005 -11.940 -7.264 1.00 96.75 274 VAL A C 1
ATOM 2114 O O . VAL A 1 274 ? 6.849 -12.058 -6.374 1.00 96.75 274 VAL A O 1
ATOM 2117 N N . ILE A 1 275 ? 6.054 -10.982 -8.183 1.00 97.38 275 ILE A N 1
ATOM 2118 C CA . ILE A 1 275 ? 6.971 -9.844 -8.191 1.00 97.38 275 ILE A CA 1
ATOM 2119 C C . ILE A 1 275 ? 6.171 -8.609 -7.785 1.00 97.38 275 ILE A C 1
ATOM 2121 O O . ILE A 1 275 ? 5.091 -8.357 -8.316 1.00 97.38 275 ILE A O 1
ATOM 2125 N N . GLY A 1 276 ? 6.692 -7.852 -6.826 1.00 97.44 276 GLY A N 1
ATOM 2126 C CA . GLY A 1 276 ? 6.132 -6.578 -6.411 1.00 97.44 276 GLY A CA 1
ATOM 2127 C C . GLY A 1 276 ? 6.927 -5.412 -6.953 1.00 97.44 276 GLY A C 1
ATOM 2128 O O . GLY A 1 276 ? 8.120 -5.333 -6.675 1.00 97.44 276 GLY A O 1
ATOM 2129 N N . THR A 1 277 ? 6.278 -4.480 -7.637 1.00 97.19 277 THR A N 1
ATOM 2130 C CA . THR A 1 277 ? 6.893 -3.243 -8.120 1.00 97.19 277 THR A CA 1
ATOM 2131 C C . THR A 1 277 ? 6.218 -2.040 -7.478 1.00 97.19 277 THR A C 1
ATOM 2133 O O . THR A 1 277 ? 4.996 -1.951 -7.404 1.00 97.19 277 THR A O 1
ATOM 2136 N N . LEU A 1 278 ? 7.029 -1.098 -7.017 1.00 96.81 278 LEU A N 1
ATOM 2137 C CA . LEU A 1 278 ? 6.607 0.199 -6.512 1.00 96.81 278 LEU A CA 1
ATOM 2138 C C . LEU A 1 278 ? 7.204 1.279 -7.399 1.00 96.81 278 LEU A C 1
ATOM 2140 O O . LEU A 1 278 ? 8.408 1.271 -7.643 1.00 96.81 278 LEU A O 1
ATOM 2144 N N . GLN A 1 279 ? 6.376 2.227 -7.819 1.00 95.38 279 GLN A N 1
ATOM 2145 C CA . GLN A 1 279 ? 6.787 3.419 -8.545 1.00 95.38 279 GLN A CA 1
ATOM 2146 C C . GLN A 1 279 ? 6.238 4.663 -7.849 1.00 95.38 279 GLN A C 1
ATOM 2148 O O . GLN A 1 279 ? 5.051 4.735 -7.521 1.00 95.38 279 GLN A O 1
ATOM 2153 N N . LEU A 1 280 ? 7.111 5.644 -7.640 1.00 94.00 280 LEU A N 1
ATOM 2154 C CA . LEU A 1 280 ? 6.760 6.970 -7.153 1.00 94.00 280 LEU A CA 1
ATOM 2155 C C . LEU A 1 280 ? 6.773 7.964 -8.312 1.00 94.00 280 LEU A C 1
ATOM 2157 O O . LEU A 1 280 ? 7.690 7.978 -9.134 1.00 94.00 280 LEU A O 1
ATOM 2161 N N . SER A 1 281 ? 5.750 8.808 -8.353 1.00 91.38 281 SER A N 1
ATOM 2162 C CA . SER A 1 281 ? 5.622 9.896 -9.313 1.00 91.38 281 SER A CA 1
ATOM 2163 C C . SER A 1 281 ? 5.468 11.214 -8.564 1.00 91.38 281 SER A C 1
ATOM 2165 O O . SER A 1 281 ? 4.398 11.504 -8.031 1.00 91.38 281 SER A O 1
ATOM 2167 N N . ASP A 1 282 ? 6.534 12.008 -8.549 1.00 90.38 282 ASP A N 1
ATOM 2168 C CA . ASP A 1 282 ? 6.562 13.379 -8.042 1.00 90.38 282 ASP A CA 1
ATOM 2169 C C . ASP A 1 282 ? 7.729 14.135 -8.705 1.00 90.38 282 ASP A C 1
ATOM 2171 O O . ASP A 1 282 ? 8.780 13.531 -8.899 1.00 90.38 282 ASP A O 1
ATOM 2175 N N . PRO A 1 283 ? 7.613 15.426 -9.058 1.00 84.88 283 PRO A N 1
ATOM 2176 C CA . PRO A 1 283 ? 8.731 16.182 -9.629 1.00 84.88 283 PRO A CA 1
ATOM 2177 C C . PRO A 1 283 ? 9.996 16.229 -8.752 1.00 84.88 283 PRO A C 1
ATOM 2179 O O . PRO A 1 283 ? 11.101 16.320 -9.285 1.00 84.88 283 PRO A O 1
ATOM 2182 N N . ALA A 1 284 ? 9.854 16.179 -7.424 1.00 81.81 284 ALA A N 1
ATOM 2183 C CA . ALA A 1 284 ? 10.961 16.230 -6.467 1.00 81.81 284 ALA A CA 1
ATOM 2184 C C . ALA A 1 284 ? 11.658 14.874 -6.271 1.00 81.81 284 ALA A C 1
ATOM 2186 O O . ALA A 1 284 ? 12.802 14.809 -5.815 1.00 81.81 284 ALA A O 1
ATOM 2187 N N . VAL A 1 285 ? 10.984 13.781 -6.620 1.00 80.94 285 VAL A N 1
ATOM 2188 C CA . VAL A 1 285 ? 11.519 12.423 -6.570 1.00 80.94 285 VAL A CA 1
ATOM 2189 C C . VAL A 1 285 ? 11.838 12.061 -8.012 1.00 80.94 285 VAL A C 1
ATOM 2191 O O . VAL A 1 285 ? 10.915 11.820 -8.775 1.00 80.94 285 VAL A O 1
ATOM 2194 N N . ALA A 1 286 ? 13.125 12.090 -8.386 1.00 69.44 286 ALA A N 1
ATOM 2195 C CA . ALA A 1 286 ? 13.617 11.905 -9.762 1.00 69.44 286 ALA A CA 1
ATOM 2196 C C . ALA A 1 286 ? 12.683 11.045 -10.641 1.00 69.44 286 ALA A C 1
ATOM 2198 O O . ALA A 1 286 ? 12.265 9.978 -10.179 1.00 69.44 286 ALA A O 1
ATOM 2199 N N . PRO A 1 287 ? 12.367 11.466 -11.883 1.00 64.62 287 PRO A N 1
ATOM 2200 C CA . PRO A 1 287 ? 11.302 10.860 -12.676 1.00 64.62 287 PRO A CA 1
ATOM 2201 C C . PRO A 1 287 ? 11.474 9.339 -12.755 1.00 64.62 287 PRO A C 1
ATOM 2203 O O . PRO A 1 287 ? 12.401 8.842 -13.391 1.00 64.62 287 PRO A O 1
ATOM 2206 N N . GLY A 1 288 ? 10.585 8.610 -12.071 1.00 64.69 288 GLY A N 1
ATOM 2207 C CA . GLY A 1 288 ? 10.576 7.148 -12.057 1.00 64.69 288 GLY A CA 1
ATOM 2208 C C . GLY A 1 288 ? 11.340 6.473 -10.917 1.00 64.69 288 GLY A C 1
ATOM 2209 O O . GLY A 1 288 ? 11.803 5.351 -11.113 1.00 64.69 288 GLY A O 1
ATOM 2210 N N . ALA A 1 289 ? 11.468 7.087 -9.733 1.00 87.56 289 ALA A N 1
ATOM 2211 C CA . ALA A 1 289 ? 11.969 6.363 -8.564 1.00 87.56 289 ALA A CA 1
ATOM 2212 C C . ALA A 1 289 ? 11.105 5.123 -8.297 1.00 87.56 289 ALA A C 1
ATOM 2214 O O . ALA A 1 289 ? 9.930 5.216 -7.932 1.00 87.56 289 ALA A O 1
ATOM 2215 N N . ALA A 1 290 ? 11.703 3.957 -8.509 1.00 93.12 290 ALA A N 1
ATOM 2216 C CA . ALA A 1 290 ? 11.017 2.684 -8.467 1.00 93.12 290 ALA A CA 1
ATOM 2217 C C . ALA A 1 290 ? 11.895 1.614 -7.824 1.00 93.12 290 ALA A C 1
ATOM 2219 O O . ALA A 1 290 ? 13.123 1.701 -7.824 1.00 93.12 290 ALA A O 1
ATOM 2220 N N . ALA A 1 291 ? 11.244 0.591 -7.291 1.00 94.88 291 ALA A N 1
ATOM 2221 C CA . ALA A 1 291 ? 11.884 -0.610 -6.785 1.00 94.88 291 ALA A CA 1
ATOM 2222 C C . ALA A 1 291 ? 11.031 -1.819 -7.151 1.00 94.88 291 ALA A C 1
ATOM 2224 O O . ALA A 1 291 ? 9.806 -1.720 -7.220 1.00 94.88 291 ALA A O 1
ATOM 2225 N N . SER A 1 292 ? 11.677 -2.959 -7.374 1.00 96.56 292 SER A N 1
ATOM 2226 C CA . SER A 1 292 ? 10.992 -4.237 -7.546 1.00 96.56 292 SER A CA 1
ATOM 2227 C C . SER A 1 292 ? 11.608 -5.283 -6.636 1.00 96.56 292 SER A C 1
ATOM 2229 O O . SER A 1 292 ? 12.830 -5.327 -6.490 1.00 96.56 292 SER A O 1
ATOM 2231 N N . THR A 1 293 ? 10.768 -6.122 -6.039 1.00 96.56 293 THR A N 1
ATOM 2232 C CA . THR A 1 293 ? 11.226 -7.299 -5.307 1.00 96.56 293 THR A CA 1
ATOM 2233 C C . THR A 1 293 ? 11.795 -8.339 -6.264 1.00 96.56 293 THR A C 1
ATOM 2235 O O . THR A 1 293 ? 11.556 -8.308 -7.472 1.00 96.56 293 THR A O 1
ATOM 2238 N N . SER A 1 294 ? 12.504 -9.327 -5.721 1.00 95.12 294 SER A N 1
ATOM 2239 C CA . SER A 1 294 ? 12.718 -10.576 -6.446 1.00 95.12 294 SER A CA 1
ATOM 2240 C C . SER A 1 294 ? 11.383 -11.291 -6.720 1.00 95.12 294 SER A C 1
ATOM 2242 O O . SER A 1 294 ? 10.322 -10.907 -6.220 1.00 95.12 294 SER A O 1
ATOM 2244 N N . CYS A 1 295 ? 11.442 -12.348 -7.526 1.00 94.25 295 CYS A N 1
ATOM 2245 C CA . CYS A 1 295 ? 10.354 -13.306 -7.708 1.00 94.25 295 CYS A CA 1
ATOM 2246 C C . CYS A 1 295 ? 10.178 -14.114 -6.413 1.00 94.25 295 CYS A C 1
ATOM 2248 O O . CYS A 1 295 ? 11.042 -14.910 -6.044 1.00 94.25 295 CYS A O 1
ATOM 2250 N N . LEU A 1 296 ? 9.078 -13.863 -5.698 1.00 92.38 296 LEU A N 1
ATOM 2251 C CA . LEU A 1 296 ? 8.824 -14.395 -4.361 1.00 92.38 296 LEU A CA 1
ATOM 2252 C C . LEU A 1 296 ? 7.693 -15.420 -4.377 1.00 92.38 296 LEU A C 1
ATOM 2254 O O . LEU A 1 296 ? 6.588 -15.143 -4.833 1.00 92.38 296 LEU A O 1
ATOM 2258 N N . SER A 1 297 ? 7.955 -16.609 -3.851 1.00 89.31 2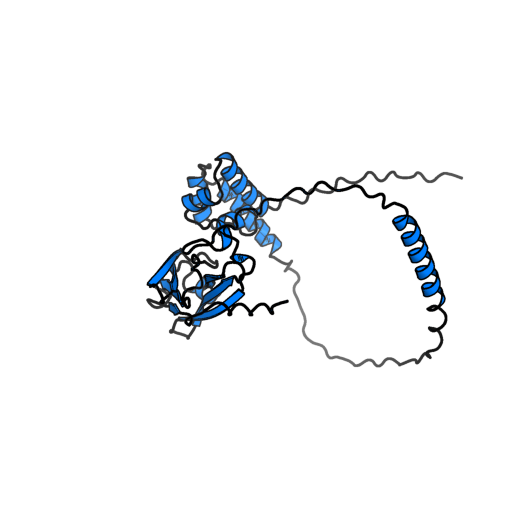97 SER A N 1
ATOM 2259 C CA . SER A 1 297 ? 6.948 -17.647 -3.631 1.00 89.31 297 SER A CA 1
ATOM 2260 C C . SER A 1 297 ? 6.710 -17.832 -2.136 1.00 89.31 297 SER A C 1
ATOM 2262 O O . SER A 1 297 ? 7.633 -17.685 -1.333 1.00 89.31 297 SER A O 1
ATOM 2264 N N . GLY A 1 298 ? 5.486 -18.200 -1.755 1.00 78.12 298 GLY A N 1
ATOM 2265 C CA . GLY A 1 298 ? 5.217 -18.636 -0.387 1.00 78.12 298 GLY A CA 1
ATOM 2266 C C . GLY A 1 298 ? 6.087 -19.848 -0.015 1.00 78.12 298 GLY A C 1
ATOM 2267 O O . GLY A 1 298 ? 6.384 -20.662 -0.897 1.00 78.12 298 GLY A O 1
ATOM 2268 N N . PRO A 1 299 ? 6.509 -20.002 1.255 1.00 72.25 299 PRO A N 1
ATOM 2269 C CA . PRO A 1 299 ? 7.180 -21.214 1.709 1.00 72.25 299 PRO A CA 1
ATOM 2270 C C . PRO A 1 299 ? 6.350 -22.448 1.345 1.00 72.25 299 PRO A C 1
ATOM 2272 O O . PRO A 1 299 ? 5.133 -22.478 1.551 1.00 72.25 299 PRO A O 1
ATOM 2275 N N . SER A 1 300 ? 7.009 -23.465 0.785 1.00 58.09 300 SER A N 1
ATOM 2276 C CA . SER A 1 300 ? 6.368 -24.734 0.443 1.00 58.09 300 SER A CA 1
ATOM 2277 C C . SER A 1 300 ? 5.661 -25.306 1.677 1.00 58.09 300 SER A C 1
ATOM 2279 O O . SER A 1 300 ? 6.276 -25.342 2.746 1.00 58.09 300 SER A O 1
ATOM 2281 N N . PRO A 1 301 ? 4.398 -25.765 1.567 1.00 56.72 301 PRO A N 1
ATOM 2282 C CA . PRO A 1 301 ? 3.737 -26.419 2.686 1.00 56.72 301 PRO A CA 1
ATOM 2283 C C . PRO A 1 301 ? 4.571 -27.631 3.097 1.00 56.72 301 PRO A C 1
ATOM 2285 O O . PRO A 1 301 ? 4.906 -28.473 2.260 1.00 56.72 301 PRO A O 1
ATOM 2288 N N . THR A 1 302 ? 4.937 -27.704 4.376 1.00 49.91 302 THR A N 1
ATOM 2289 C CA . THR A 1 302 ? 5.639 -28.862 4.926 1.00 49.91 302 THR A CA 1
ATOM 2290 C C . THR A 1 302 ? 4.782 -30.098 4.657 1.00 49.91 302 THR A C 1
ATOM 2292 O O . THR A 1 302 ? 3.599 -30.076 5.011 1.00 49.91 302 THR A O 1
ATOM 2295 N N . PRO A 1 303 ? 5.313 -31.164 4.030 1.00 47.50 303 PRO A N 1
ATOM 2296 C CA . PRO A 1 303 ? 4.535 -32.374 3.819 1.00 47.50 303 PRO A CA 1
ATOM 2297 C C . PRO A 1 303 ? 4.060 -32.882 5.181 1.00 47.50 303 PRO A C 1
ATOM 2299 O O . PRO A 1 303 ? 4.864 -33.123 6.086 1.00 47.50 303 PRO A O 1
ATOM 2302 N N . SER A 1 304 ? 2.744 -32.993 5.349 1.00 48.06 304 SER A N 1
ATOM 2303 C CA . SER A 1 304 ? 2.157 -33.602 6.532 1.00 48.06 304 SER A CA 1
ATOM 2304 C C . SER A 1 304 ? 2.660 -35.040 6.611 1.00 48.06 304 SER A C 1
ATOM 2306 O O . SER A 1 304 ? 2.457 -35.842 5.701 1.00 48.06 304 SER A O 1
ATOM 2308 N N . ARG A 1 305 ? 3.368 -35.361 7.697 1.00 42.28 305 ARG A N 1
ATOM 2309 C CA . ARG A 1 305 ? 3.803 -36.730 7.973 1.00 42.28 305 ARG A CA 1
ATOM 2310 C C . ARG A 1 305 ? 2.536 -37.597 8.047 1.00 42.28 305 ARG A C 1
ATOM 2312 O O . ARG A 1 305 ? 1.652 -37.244 8.835 1.00 42.28 305 ARG A O 1
ATOM 2319 N N . PRO A 1 306 ? 2.400 -38.663 7.241 1.00 53.50 306 PRO A N 1
ATOM 2320 C CA . PRO A 1 306 ? 1.266 -39.565 7.384 1.00 53.50 306 PRO A CA 1
ATOM 2321 C C . PRO A 1 306 ? 1.281 -40.134 8.808 1.00 53.50 306 PRO A C 1
ATOM 2323 O O . PRO A 1 306 ? 2.345 -40.505 9.312 1.00 53.50 306 PRO A O 1
ATOM 2326 N N . ARG A 1 307 ? 0.120 -40.089 9.471 1.00 48.56 307 ARG A N 1
ATOM 2327 C CA . ARG A 1 307 ? -0.117 -40.800 10.732 1.00 48.56 307 ARG A CA 1
ATOM 2328 C C . ARG A 1 307 ? -0.298 -42.282 10.459 1.00 48.56 307 ARG A C 1
ATOM 2330 O O . ARG A 1 307 ? -0.920 -42.592 9.420 1.00 48.56 307 ARG A O 1
#

Radius of gyration: 31.04 Å; Cα contacts (8 Å, |Δi|>4): 434; chains: 1; bounding box: 61×67×93 Å

Sequence (307 aa):
MVASGDRFTEPQPQAATPIEAPQCLADELRRRRLERGWSLRRAANEMRISSSSLLDYEKGRRIPAEDLIGVFERTLELPVDALQRLRREALIERAQAKTPAAAAPETSPPETSPRRQGVFADRPPWRRLAEAILCALIGAAVTLAVQALFHKRQGTVAAPSVSYSALPTRQVADDQDPHETGCDRDGTTIGVSDVVVAQPYRLVVAQVVARYSPSCAAIWMRFEPTRALDRLAPNARVTLLAERPADHRGVTFSGDYVGVPLWSNMLLARPGCVIGTLQLSDPAVAPGAAASTSCLSGPSPTPSRPR

pLDDT: mean 74.05, std 19.61, range [34.16, 97.62]

Nearest PDB structures (foldseek):
  3f52-assembly1_A  TM=7.702E-01  e=9.575E-05  Corynebacterium glutamicum
  3f52-assembly1_E  TM=8.163E-01  e=2.041E-04  Corynebacterium glutamicum
  2b5a-assembly1_A  TM=8.286E-01  e=1.105E-03  [Bacillus] caldolyticus
  4i6u-assembly1_A  TM=7.857E-01  e=2.356E-03  Enterobacter sp. RFL1396
  3g5g-assembly5_J  TM=7.791E-01  e=3.542E-03  Enterobacter sp. RFL1396

InterPro domains:
  IPR001387 Cro/C1-type, helix-turn-helix domain [PS50943] (29-83)
  IPR001387 Cro/C1-type, helix-turn-helix domain [SM00530] (28-83)
  IPR001387 Cro/C1-type, helix-turn-helix domain [cd00093] (35-83)
  IPR010982 Lambda repressor-like, DNA-binding domain superfamily [G3DSA:1.10.260.40] (17-94)
  IPR010982 Lambda repressor-like, DNA-binding domain superfamily [SSF47413] (25-84)